Protein AF-0000000082932959 (afdb_homodimer)

Solvent-accessible surface area (backbone atoms only — not comparable to full-atom values): 16829 Å² total; per-residue (Å²): 134,90,45,66,45,33,23,32,56,66,45,81,73,79,72,61,82,79,38,57,67,42,48,34,42,36,35,30,65,33,77,62,51,30,33,35,39,36,34,50,68,93,41,35,35,42,35,39,36,39,80,49,94,86,54,73,45,76,47,74,47,78,43,52,71,67,40,45,58,60,53,49,73,56,30,72,80,27,48,44,42,32,38,37,34,53,41,80,47,76,93,82,31,49,35,41,35,36,43,34,39,80,94,38,53,86,45,43,38,34,35,37,66,39,95,39,69,69,55,52,71,69,58,72,78,58,85,38,48,41,60,79,40,62,86,40,67,56,70,36,68,69,39,28,24,66,72,36,73,69,79,132,131,91,45,66,46,32,23,32,58,65,46,82,73,80,70,60,82,78,39,58,68,41,48,34,41,36,34,31,66,34,78,63,51,30,34,36,40,36,36,50,66,94,44,36,35,42,35,41,37,42,78,49,95,86,55,72,46,75,48,74,47,78,43,52,71,66,41,45,57,61,53,49,72,57,30,72,79,28,49,42,40,32,38,36,33,52,42,80,48,77,94,81,32,49,34,40,34,36,42,34,38,78,96,38,52,86,45,45,39,34,34,36,65,39,95,40,71,69,56,53,70,67,58,73,78,59,84,38,50,41,59,78,40,61,86,41,68,56,71,35,67,67,40,28,23,66,71,37,71,70,79,131

InterPro domains:
  IPR012042 Inorganic triphosphatase NeuTTM/CthTTM-like [PIRSF016487] (1-147)
  IPR012042 Inorganic triphosphatase NeuTTM/CthTTM-like [PTHR40114] (1-145)
  IPR023577 CYTH domain [PF01928] (2-121)
  IPR023577 CYTH domain [PS51707] (1-152)
  IPR023577 CYTH domain [SM01118] (1-146)
  IPR033469 CYTH-like domain superfamily [SSF55154] (1-146)

Foldseek 3Di:
DWAKWKFWFQDDDPPLVVFDKWKKKKFFLDVAQTWMWMDTHPWIKTKTWHPDPPDIDIDMDTDDPVRRVVVVVSGDQQMWTWMWTWDADPPRKTKTWIQTDDLQHPTIMIMITDPDPVRVVPDDDDPRTHGTCRPPCCPPSRNCSVPNDDDD/DWAKWKFWFQDDDPPLVVFDKWKKKKFFLDVAQTWMWMDTHPWIKTKTWHPDPPDIDIDMDTDDPVRRVVVVVSGDQQMWTWMWTWDADPPRKTKTWIQTDDLQHPTIMIMITDPDPVVVVPDDDDPRTHGTCRPPCCPPSRNCSVPNDDDD

Radius of gyration: 24.34 Å; Cα contacts (8 Å, |Δi|>4): 621; chains: 2; bounding box: 38×74×51 Å

Secondary structure (DSSP, 8-state):
--EEEEEEESSPPS-GGGSEEEEEEEEEEEETTEEEEEEETTEEEEEEEE--SS--EEEEEEE-HHHHHHHHTT--S-EEEEEEEEEE-GGG-EEEEEEE-GGGTT-EEEEEEESSHHHHHH----TTEEEE-TT-GGGSHHHHHHH-SPP-/--EEEEEEESSPPS-GGGSEEEEEEEEEEEETTEEEEEEETTEEEEEEEE--SS--EEEEEEE-HHHHHHHHTT--S-EEEEEEEEEE-GGG-EEEEEEE-GGGTT-EEEEEEESSHHHHHH----TTEEEE-TT-GGGSHHHHHHH-SPP-

Sequence (304 aa):
MEIEKKYLVNELPENLEKFEKREIVQGYISIDPTIRLRKSNDEYFLTVKSKGHLKREELEFPLTREQFENLWTKVDSATIYKTRYNIPLEDRLIAELDIYHGDLEGLFTVEVEFKSEKDSEKFVPPHWFGKDVTHDSRYKNSNIAVYGVPKEMEIEKKYLVNELPENLEKFEKREIVQGYISIDPTIRLRKSNDEYFLTVKSKGHLKREELEFPLTREQFENLWTKVDSATIYKTRYNIPLEDRLIAELDIYHGDLEGLFTVEVEFKSEKDSEKFVPPHWFGKDVTHDSRYKNSNIAVYGVPKE

Structure (mmCIF, N/CA/C/O backbone):
data_AF-0000000082932959-model_v1
#
loop_
_entity.id
_entity.type
_entity.pdbx_description
1 polymer 'Adenylate cyclase'
#
loop_
_atom_site.group_PDB
_atom_site.id
_atom_site.type_symbol
_atom_site.label_atom_id
_atom_site.label_alt_id
_atom_site.label_comp_id
_atom_site.label_asym_id
_atom_site.label_entity_id
_atom_site.label_seq_id
_atom_site.pdbx_PDB_ins_code
_atom_site.Cartn_x
_atom_site.Cartn_y
_atom_site.Cartn_z
_atom_site.occupancy
_atom_site.B_iso_or_equiv
_atom_site.auth_seq_id
_atom_site.auth_comp_id
_atom_site.auth_asym_id
_atom_site.auth_atom_id
_atom_site.pdbx_PDB_model_num
ATOM 1 N N . MET A 1 1 ? -14.859 12 -1.333 1 59.06 1 MET A N 1
ATOM 2 C CA . MET A 1 1 ? -13.859 13.047 -1.541 1 59.06 1 MET A CA 1
ATOM 3 C C . MET A 1 1 ? -13.844 14.023 -0.374 1 59.06 1 MET A C 1
ATOM 5 O O . MET A 1 1 ? -14.906 14.414 0.132 1 59.06 1 MET A O 1
ATOM 9 N N . GLU A 1 2 ? -12.633 14.086 0.36 1 79.62 2 GLU A N 1
ATOM 10 C CA . GLU A 1 2 ? -12.531 15.016 1.481 1 79.62 2 GLU A CA 1
ATOM 11 C C . GLU A 1 2 ? -12.5 16.469 0.999 1 79.62 2 GLU A C 1
ATOM 13 O O . GLU A 1 2 ? -11.789 16.797 0.049 1 79.62 2 GLU A O 1
ATOM 18 N N . ILE A 1 3 ? -13.43 17.344 1.542 1 91.12 3 ILE A N 1
ATOM 19 C CA . ILE A 1 3 ? -13.492 18.766 1.259 1 91.12 3 ILE A CA 1
ATOM 20 C C . ILE A 1 3 ? -12.68 19.531 2.295 1 91.12 3 ILE A C 1
ATOM 22 O O . ILE A 1 3 ? -13.031 19.578 3.475 1 91.12 3 ILE A O 1
ATOM 26 N N . GLU A 1 4 ? -11.57 20.078 1.741 1 96.19 4 GLU A N 1
ATOM 27 C CA . GLU A 1 4 ? -10.68 20.734 2.695 1 96.19 4 GLU A CA 1
ATOM 28 C C . GLU A 1 4 ? -10.07 22 2.1 1 96.19 4 GLU A C 1
ATOM 30 O O . GLU A 1 4 ? -10.016 22.156 0.878 1 96.19 4 GLU A O 1
ATOM 35 N N . LYS A 1 5 ? -9.781 23 2.939 1 97.69 5 LYS A N 1
ATOM 36 C CA . LYS A 1 5 ? -9 24.188 2.604 1 97.69 5 LYS A CA 1
ATOM 37 C C . LYS A 1 5 ? -7.691 24.219 3.389 1 97.69 5 LYS A C 1
ATOM 39 O O . LYS A 1 5 ? -7.648 23.812 4.551 1 97.69 5 LYS A O 1
ATOM 44 N N . LYS A 1 6 ? -6.695 24.703 2.693 1 98.25 6 LYS A N 1
ATOM 45 C CA . LYS A 1 6 ? -5.371 24.812 3.291 1 98.25 6 LYS A CA 1
ATOM 46 C C . LYS A 1 6 ? -4.82 26.219 3.152 1 98.25 6 LYS A C 1
ATOM 48 O O . LYS A 1 6 ? -4.91 26.828 2.082 1 98.25 6 LYS A O 1
ATOM 53 N N . TYR A 1 7 ? -4.281 26.719 4.273 1 98.5 7 TYR A N 1
ATOM 54 C CA . TYR A 1 7 ? -3.732 28.062 4.309 1 98.5 7 TYR A CA 1
ATOM 55 C C . TYR A 1 7 ? -2.344 28.078 4.934 1 98.5 7 TYR A C 1
ATOM 57 O O . TYR A 1 7 ? -2.008 27.203 5.73 1 98.5 7 TYR A O 1
ATOM 65 N N . LEU A 1 8 ? -1.551 29.031 4.473 1 98.31 8 LEU A N 1
ATOM 66 C CA . LEU A 1 8 ? -0.419 29.422 5.312 1 98.31 8 LEU A CA 1
ATOM 67 C C . LEU A 1 8 ? -0.89 30.141 6.566 1 98.31 8 LEU A C 1
ATOM 69 O O . LEU A 1 8 ? -2.086 30.391 6.73 1 98.31 8 LEU A O 1
ATOM 73 N N . VAL A 1 9 ? 0.007 30.422 7.484 1 98.06 9 VAL A N 1
ATOM 74 C CA . VAL A 1 9 ? -0.362 31.047 8.758 1 98.06 9 VAL A CA 1
ATOM 75 C C . VAL A 1 9 ? 0.298 32.406 8.875 1 98.06 9 VAL A C 1
ATOM 77 O O . VAL A 1 9 ? 1.517 32.531 8.734 1 98.06 9 VAL A O 1
ATOM 80 N N . ASN A 1 10 ? -0.457 33.438 9.141 1 95.44 10 ASN A N 1
ATOM 81 C CA . ASN A 1 10 ? 0.034 34.781 9.305 1 95.44 10 ASN A CA 1
ATOM 82 C C . ASN A 1 10 ? 0.633 35.031 10.688 1 95.44 10 ASN A C 1
ATOM 84 O O . ASN A 1 10 ? 1.654 35.688 10.828 1 95.44 10 ASN A O 1
ATOM 88 N N . GLU A 1 11 ? -0.096 34.531 11.602 1 94.94 11 GLU A N 1
ATOM 89 C CA . GLU A 1 11 ? 0.289 34.656 13 1 94.94 11 GLU A CA 1
ATOM 90 C C . GLU A 1 11 ? -0.157 33.469 13.82 1 94.94 11 GLU A C 1
ATOM 92 O O . GLU A 1 11 ? -1.323 33.062 13.766 1 94.94 11 GLU A O 1
ATOM 97 N N . LEU A 1 12 ? 0.779 32.969 14.555 1 95.69 12 LEU A N 1
ATOM 98 C CA . LEU A 1 12 ? 0.43 31.797 15.383 1 95.69 12 LEU A CA 1
ATOM 99 C C . LEU A 1 12 ? -0.549 32.188 16.484 1 95.69 12 LEU A C 1
ATOM 101 O O . LEU A 1 12 ? -0.375 33.219 17.125 1 95.69 12 LEU A O 1
ATOM 105 N N . PRO A 1 13 ? -1.545 31.422 16.688 1 94.31 13 PRO A N 1
ATOM 106 C CA . PRO A 1 13 ? -2.428 31.688 17.828 1 94.31 13 PRO A CA 1
ATOM 107 C C . PRO A 1 13 ? -1.69 31.672 19.172 1 94.31 13 PRO A C 1
ATOM 109 O O . PRO A 1 13 ? -0.661 31.016 19.297 1 94.31 13 PRO A O 1
ATOM 112 N N . GLU A 1 14 ? -2.307 32.406 20.094 1 90.94 14 GLU A N 1
ATOM 113 C CA . GLU A 1 14 ? -1.74 32.438 21.438 1 90.94 14 GLU A CA 1
ATOM 114 C C . GLU A 1 14 ? -2.115 31.188 22.219 1 90.94 14 GLU A C 1
ATOM 116 O O . GLU A 1 14 ? -3.105 30.516 21.891 1 90.94 14 GLU A O 1
ATOM 121 N N . ASN A 1 15 ? -1.339 30.797 23.188 1 93.75 15 ASN A N 1
ATOM 122 C CA . ASN A 1 15 ? -1.598 29.734 24.141 1 93.75 15 ASN A CA 1
ATOM 123 C C . ASN A 1 15 ? -1.878 28.406 23.438 1 93.75 15 ASN A C 1
ATOM 125 O O . ASN A 1 15 ? -2.869 27.734 23.734 1 93.75 15 ASN A O 1
ATOM 129 N N . LEU A 1 16 ? -1.058 28.062 22.531 1 95.75 16 LEU A N 1
ATOM 130 C CA . LEU A 1 16 ? -1.23 26.812 21.781 1 95.75 16 LEU A CA 1
ATOM 131 C C . LEU A 1 16 ? -1.273 25.609 22.719 1 95.75 16 LEU A C 1
ATOM 133 O O . LEU A 1 16 ? -1.86 24.578 22.375 1 95.75 16 LEU A O 1
ATOM 137 N N . GLU A 1 17 ? -0.681 25.766 23.906 1 94.31 17 GLU A N 1
ATOM 138 C CA . GLU A 1 17 ? -0.552 24.656 24.859 1 94.31 17 GLU A CA 1
ATOM 139 C C . GLU A 1 17 ? -1.917 24.203 25.359 1 94.31 17 GLU A C 1
ATOM 141 O O . GLU A 1 17 ? -2.049 23.109 25.922 1 94.31 17 GLU A O 1
ATOM 146 N N . LYS A 1 18 ? -2.9 25.062 25.188 1 96.31 18 LYS A N 1
ATOM 147 C CA . LYS A 1 18 ? -4.23 24.734 25.688 1 96.31 18 LYS A CA 1
ATOM 148 C C . LYS A 1 18 ? -4.957 23.781 24.75 1 96.31 18 LYS A C 1
ATOM 150 O O . LYS A 1 18 ? -5.98 23.203 25.109 1 96.31 18 LYS A O 1
ATOM 155 N N . PHE A 1 19 ? -4.441 23.656 23.578 1 97.38 19 PHE A N 1
ATOM 156 C CA . PHE A 1 19 ? -5.125 22.828 22.594 1 97.38 19 PHE A CA 1
ATOM 157 C C . PHE A 1 19 ? -4.52 21.438 22.547 1 97.38 19 PHE A C 1
ATOM 159 O O . PHE A 1 19 ? -3.355 21.25 22.906 1 97.38 19 PHE A O 1
ATOM 166 N N . GLU A 1 20 ? -5.328 20.516 22.109 1 97 20 GLU A N 1
ATOM 167 C CA . GLU A 1 20 ? -4.82 19.172 21.859 1 97 20 GLU A CA 1
ATOM 168 C C . GLU A 1 20 ? -3.756 19.172 20.766 1 97 20 GLU A C 1
ATOM 170 O O . GLU A 1 20 ? -3.918 19.828 19.734 1 97 20 GLU A O 1
ATOM 175 N N . LYS A 1 21 ? -2.682 18.484 21.031 1 97.94 21 LYS A N 1
ATOM 176 C CA . LYS A 1 21 ? -1.621 18.422 20.016 1 97.94 21 LYS A CA 1
ATOM 177 C C . LYS A 1 21 ? -1.161 16.984 19.797 1 97.94 21 LYS A C 1
ATOM 179 O O . LYS A 1 21 ? -1.381 16.109 20.641 1 97.94 21 LYS A O 1
ATOM 184 N N . ARG A 1 22 ? -0.591 16.734 18.703 1 98.25 22 ARG A N 1
ATOM 185 C CA . ARG A 1 22 ? 0.055 15.469 18.359 1 98.25 22 ARG A CA 1
ATOM 186 C C . ARG A 1 22 ? 1.395 15.711 17.672 1 98.25 22 ARG A C 1
ATOM 188 O O . ARG A 1 22 ? 1.52 16.625 16.844 1 98.25 22 ARG A O 1
ATOM 195 N N . GLU A 1 23 ? 2.375 14.922 18.078 1 98.75 23 GLU A N 1
ATOM 196 C CA . GLU A 1 23 ? 3.646 14.898 17.359 1 98.75 23 GLU A CA 1
ATOM 197 C C . GLU A 1 23 ? 3.609 13.906 16.203 1 98.75 23 GLU A C 1
ATOM 199 O O . GLU A 1 23 ? 3.307 12.727 16.406 1 98.75 23 GLU A O 1
ATOM 204 N N . ILE A 1 24 ? 3.934 14.406 15.016 1 98.75 24 ILE A N 1
ATOM 205 C CA . ILE A 1 24 ? 3.74 13.578 13.836 1 98.75 24 ILE A CA 1
ATOM 206 C C . ILE A 1 24 ? 5.051 13.469 13.062 1 98.75 24 ILE A C 1
ATOM 208 O O . ILE A 1 24 ? 5.73 14.477 12.828 1 98.75 24 ILE A O 1
ATOM 212 N N . VAL A 1 25 ? 5.43 12.281 12.734 1 98.31 25 VAL A N 1
ATOM 213 C CA . VAL A 1 25 ? 6.477 11.969 11.773 1 98.31 25 VAL A CA 1
ATOM 214 C C . VAL A 1 25 ? 5.867 11.273 10.555 1 98.31 25 VAL A C 1
ATOM 216 O O . VAL A 1 25 ? 5.152 10.281 10.695 1 98.31 25 VAL A O 1
ATOM 219 N N . GLN A 1 26 ? 6.102 11.836 9.359 1 98.19 26 GLN A N 1
ATOM 220 C CA . GLN A 1 26 ? 5.586 11.25 8.125 1 98.19 26 GLN A CA 1
ATOM 221 C C . GLN A 1 26 ? 6.711 10.984 7.133 1 98.19 26 GLN A C 1
ATOM 223 O O . GLN A 1 26 ? 7.617 11.805 6.977 1 98.19 26 GLN A O 1
ATOM 228 N N . GLY A 1 27 ? 6.719 9.828 6.566 1 98 27 GLY A N 1
ATOM 229 C CA . GLY A 1 27 ? 7.645 9.453 5.508 1 98 27 GLY A CA 1
ATOM 230 C C . GLY A 1 27 ? 6.957 8.82 4.312 1 98 27 GLY A C 1
ATOM 231 O O . GLY A 1 27 ? 5.844 8.305 4.43 1 98 27 GLY A O 1
ATOM 232 N N . TYR A 1 28 ? 7.613 8.922 3.16 1 97.75 28 TYR A N 1
ATOM 233 C CA . TYR A 1 28 ? 7.031 8.43 1.916 1 97.75 28 TYR A CA 1
ATOM 234 C C . TYR A 1 28 ? 7.953 7.422 1.245 1 97.75 28 TYR A C 1
ATOM 236 O O . TYR A 1 28 ? 9.086 7.75 0.889 1 97.75 28 TYR A O 1
ATOM 244 N N . ILE A 1 29 ? 7.426 6.242 1.104 1 96.56 29 ILE A N 1
ATOM 245 C CA . ILE A 1 29 ? 8.102 5.266 0.256 1 96.56 29 ILE A CA 1
ATOM 246 C C . ILE A 1 29 ? 7.949 5.66 -1.211 1 96.56 29 ILE A C 1
ATOM 248 O O . ILE A 1 29 ? 8.867 5.477 -2.01 1 96.56 29 ILE A O 1
ATOM 252 N N . SER A 1 30 ? 6.785 6.199 -1.529 1 95.56 30 SER A N 1
ATOM 253 C CA . SER A 1 30 ? 6.438 6.715 -2.85 1 95.56 30 SER A CA 1
ATOM 254 C C . SER A 1 30 ? 5.445 7.867 -2.75 1 95.56 30 SER A C 1
ATOM 256 O O . SER A 1 30 ? 4.594 7.887 -1.856 1 95.56 30 SER A O 1
ATOM 258 N N . ILE A 1 31 ? 5.523 8.766 -3.713 1 94 31 ILE A N 1
ATOM 259 C CA . ILE A 1 31 ? 4.551 9.859 -3.707 1 94 31 ILE A CA 1
ATOM 260 C C . ILE A 1 31 ? 3.574 9.68 -4.867 1 94 31 ILE A C 1
ATOM 262 O O . ILE A 1 31 ? 2.574 10.398 -4.957 1 94 31 ILE A O 1
ATOM 266 N N . ASP A 1 32 ? 3.867 8.703 -5.758 1 92.19 32 ASP A N 1
ATOM 267 C CA . ASP A 1 32 ? 2.984 8.336 -6.859 1 92.19 32 ASP A CA 1
ATOM 268 C C . ASP A 1 32 ? 3.217 6.891 -7.297 1 92.19 32 ASP A C 1
ATOM 270 O O . ASP A 1 32 ? 4.137 6.613 -8.07 1 92.19 32 ASP A O 1
ATOM 274 N N . PRO A 1 33 ? 2.195 6.047 -7.02 1 94.25 33 PRO A N 1
ATOM 275 C CA . PRO A 1 33 ? 1.152 6.199 -6.004 1 94.25 33 PRO A CA 1
ATOM 276 C C . PRO A 1 33 ? 1.715 6.562 -4.633 1 94.25 33 PRO A C 1
ATOM 278 O O . PRO A 1 33 ? 2.902 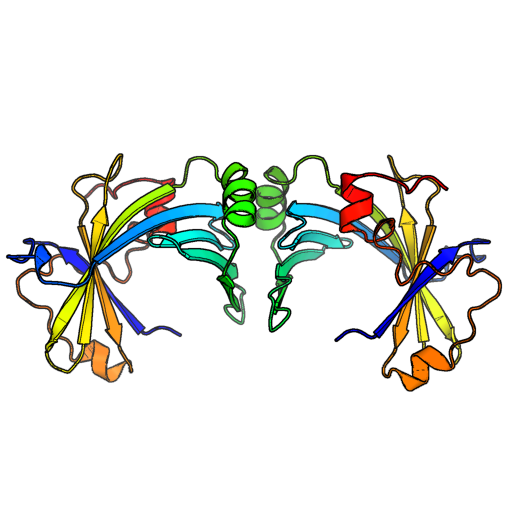6.355 -4.371 1 94.25 33 PRO A O 1
ATOM 281 N N . THR A 1 34 ? 0.895 7.09 -3.83 1 95.44 34 THR A N 1
ATOM 282 C CA . THR A 1 34 ? 1.333 7.465 -2.492 1 95.44 34 THR A CA 1
ATOM 283 C C . THR A 1 34 ? 1.409 6.242 -1.583 1 95.44 34 THR A C 1
ATOM 285 O O . THR A 1 34 ? 0.441 5.488 -1.466 1 95.44 34 THR A O 1
ATOM 288 N N . ILE A 1 35 ? 2.486 5.969 -1.017 1 96.81 35 ILE A N 1
ATOM 289 C CA . ILE A 1 35 ? 2.711 5.047 0.092 1 96.81 35 ILE A CA 1
ATOM 290 C C . ILE A 1 35 ? 3.354 5.789 1.26 1 96.81 35 ILE A C 1
ATOM 292 O O . ILE A 1 35 ? 4.566 6.02 1.269 1 96.81 35 ILE A O 1
ATOM 296 N N . ARG A 1 36 ? 2.52 6.086 2.256 1 97.88 36 ARG A N 1
ATOM 297 C CA . ARG A 1 36 ? 2.932 6.988 3.328 1 97.88 36 ARG A CA 1
ATOM 298 C C . ARG A 1 36 ? 2.943 6.27 4.672 1 97.88 36 ARG A C 1
ATOM 300 O O . ARG A 1 36 ? 2.023 5.508 4.984 1 97.88 36 ARG A O 1
ATOM 307 N N . LEU A 1 37 ? 3.953 6.477 5.387 1 98.44 37 LEU A N 1
ATOM 308 C CA . LEU A 1 37 ? 4.035 6.082 6.789 1 98.44 37 LEU A CA 1
ATOM 309 C C . LEU A 1 37 ? 3.861 7.285 7.707 1 98.44 37 LEU A C 1
ATOM 311 O O . LEU A 1 37 ? 4.395 8.367 7.43 1 98.44 37 LEU A O 1
ATOM 315 N N . ARG A 1 38 ? 3.121 7.059 8.758 1 98.62 38 ARG A N 1
ATOM 316 C CA . ARG A 1 38 ? 2.922 8.148 9.711 1 98.62 38 ARG A CA 1
ATOM 317 C C . ARG A 1 38 ? 2.971 7.641 11.148 1 98.62 38 ARG A C 1
ATOM 319 O O . ARG A 1 38 ? 2.354 6.625 11.477 1 98.62 38 ARG A O 1
ATOM 326 N N . LYS A 1 39 ? 3.77 8.219 11.922 1 98.75 39 LYS A N 1
ATOM 327 C CA . LYS A 1 39 ? 3.715 8.086 13.375 1 98.75 39 LYS A CA 1
ATOM 328 C C . LYS A 1 39 ? 3.02 9.289 14.008 1 98.75 39 LYS A C 1
ATOM 330 O O . LYS A 1 39 ? 3.41 10.438 13.773 1 98.75 39 LYS A O 1
ATOM 335 N N . SER A 1 40 ? 2.01 9.094 14.664 1 98.44 40 SER A N 1
ATOM 336 C CA . SER A 1 40 ? 1.282 10.102 15.422 1 98.44 40 SER A CA 1
ATOM 337 C C . SER A 1 40 ? 1.297 9.797 16.906 1 98.44 40 SER A C 1
ATOM 339 O O . SER A 1 40 ? 0.55 8.93 17.375 1 98.44 40 SER A O 1
ATOM 341 N N . ASN A 1 41 ? 2.154 10.523 17.609 1 98 41 ASN A N 1
ATOM 342 C CA . ASN A 1 41 ? 2.467 10.156 18.984 1 98 41 ASN A CA 1
ATOM 343 C C . ASN A 1 41 ? 2.951 8.711 19.078 1 98 41 ASN A C 1
ATOM 345 O O . ASN A 1 41 ? 4.027 8.375 18.578 1 98 41 ASN A O 1
ATOM 349 N N . ASP A 1 42 ? 2.059 7.762 19.562 1 97.44 42 ASP A N 1
ATOM 350 C CA . ASP A 1 42 ? 2.525 6.391 19.719 1 97.44 42 ASP A CA 1
ATOM 351 C C . ASP A 1 42 ? 1.765 5.438 18.797 1 97.44 42 ASP A C 1
ATOM 353 O O . ASP A 1 42 ? 1.757 4.227 19.031 1 97.44 42 ASP A O 1
ATOM 357 N N . GLU A 1 43 ? 1.106 6.059 17.891 1 98.25 43 GLU A N 1
ATOM 358 C CA . GLU A 1 43 ? 0.369 5.254 16.922 1 98.25 43 GLU A CA 1
ATOM 359 C C . GLU A 1 43 ? 1.029 5.301 15.555 1 98.25 43 GLU A C 1
ATOM 361 O O . GLU A 1 43 ? 1.583 6.328 15.164 1 98.25 43 GLU A O 1
ATOM 366 N N . TYR A 1 44 ? 0.944 4.211 14.859 1 98.25 44 TYR A N 1
ATOM 367 C CA . TYR A 1 44 ? 1.607 4.055 13.57 1 98.25 44 TYR A CA 1
ATOM 368 C C . TYR A 1 44 ? 0.606 3.686 12.484 1 98.25 44 TYR A C 1
ATOM 370 O O . TYR A 1 44 ? -0.307 2.891 12.719 1 98.25 44 TYR A O 1
ATOM 3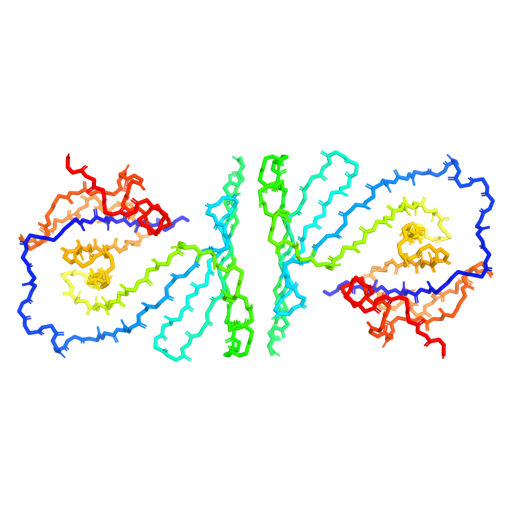78 N N . PHE A 1 45 ? 0.808 4.27 11.266 1 97.75 45 PHE A N 1
ATOM 379 C CA . PHE A 1 45 ? -0.158 4.02 10.203 1 97.75 45 PHE A CA 1
ATOM 380 C C . PHE A 1 45 ? 0.543 3.877 8.859 1 97.75 45 PHE A C 1
ATOM 382 O O . PHE A 1 45 ? 1.56 4.527 8.609 1 97.75 45 PHE A O 1
ATOM 389 N N . LEU A 1 46 ? 0.006 3.07 8.016 1 97.44 46 LEU A N 1
ATOM 390 C CA . LEU A 1 46 ? 0.318 3.016 6.59 1 97.44 46 LEU A CA 1
ATOM 391 C C . LEU A 1 46 ? -0.864 3.498 5.758 1 97.44 46 LEU A C 1
ATOM 393 O O . LEU A 1 46 ? -1.999 3.068 5.973 1 97.44 46 LEU A O 1
ATOM 397 N N . THR A 1 47 ? -0.646 4.402 4.863 1 96.62 47 THR A N 1
ATOM 398 C CA . THR A 1 47 ? -1.665 4.879 3.932 1 96.62 47 THR A CA 1
ATOM 399 C C . THR A 1 47 ? -1.212 4.68 2.486 1 96.62 47 THR A C 1
ATOM 401 O O . THR A 1 47 ? -0.069 4.984 2.143 1 96.62 47 THR A O 1
ATOM 404 N N . VAL A 1 48 ? -2.029 4.145 1.718 1 95.5 48 VAL A N 1
ATOM 405 C CA . VAL A 1 48 ? -1.772 3.986 0.291 1 95.5 48 VAL A CA 1
ATOM 406 C C . VAL A 1 48 ? -2.873 4.676 -0.513 1 95.5 48 VAL A C 1
ATOM 408 O O . VAL A 1 48 ? -4.062 4.496 -0.23 1 95.5 48 VAL A O 1
ATOM 411 N N . LYS A 1 49 ? -2.447 5.57 -1.446 1 93.06 49 LYS A N 1
ATOM 412 C CA . LYS A 1 49 ? -3.393 6.273 -2.309 1 93.06 49 LYS A CA 1
ATOM 413 C C . LYS A 1 49 ? -3.029 6.102 -3.779 1 93.06 49 LYS A C 1
ATOM 415 O O . LYS A 1 49 ? -1.865 6.238 -4.156 1 93.06 49 LYS A O 1
ATOM 420 N N . SER A 1 50 ? -3.965 5.656 -4.566 1 86.44 50 SER A N 1
ATOM 421 C CA . SER A 1 50 ? -3.75 5.57 -6.008 1 86.44 50 SER A CA 1
ATOM 422 C C . SER A 1 50 ? -4.535 6.648 -6.75 1 86.44 50 SER A C 1
ATOM 424 O O . SER A 1 50 ? -5.574 7.105 -6.27 1 86.44 50 SER A O 1
ATOM 426 N N . LYS A 1 51 ? -3.84 7.406 -7.711 1 73.88 51 LYS A N 1
ATOM 427 C CA . LYS A 1 51 ? -4.516 8.43 -8.5 1 73.88 51 LYS A CA 1
ATOM 428 C C . LYS A 1 51 ? -5.23 7.82 -9.703 1 73.88 51 LYS A C 1
ATOM 430 O O . LYS A 1 51 ? -5.113 8.32 -10.82 1 73.88 51 LYS A O 1
ATOM 435 N N . GLY A 1 52 ? -5.781 6.66 -9.688 1 59.16 52 GLY A N 1
ATOM 436 C CA . GLY A 1 52 ? -6.297 6.012 -10.883 1 59.16 52 GLY A CA 1
ATOM 437 C C . GLY A 1 52 ? -7.176 6.922 -11.727 1 59.16 52 GLY A C 1
ATOM 438 O O . GLY A 1 52 ? -7.562 8 -11.281 1 59.16 52 GLY A O 1
ATOM 439 N N . HIS A 1 53 ? -7.258 6.793 -13.047 1 54.56 53 HIS A N 1
ATOM 440 C CA . HIS A 1 53 ? -8.016 7.523 -14.062 1 54.56 53 HIS A CA 1
ATOM 441 C C . HIS A 1 53 ? -9.477 7.66 -13.664 1 54.56 53 HIS A C 1
ATOM 443 O O . HIS A 1 53 ? -10.094 8.703 -13.898 1 54.56 53 HIS A O 1
ATOM 449 N N . LEU A 1 54 ? -9.977 6.527 -13.109 1 52.81 54 LEU A N 1
ATOM 450 C CA . LEU A 1 54 ? -11.422 6.559 -12.922 1 52.81 54 LEU A CA 1
ATOM 451 C C . LEU A 1 54 ? -11.781 6.828 -11.469 1 52.81 54 LEU A C 1
ATOM 453 O O . LEU A 1 54 ? -12.695 7.602 -11.18 1 52.81 54 LEU A O 1
ATOM 457 N N . LYS A 1 55 ? -11.008 6.16 -10.547 1 65.19 55 LYS A N 1
ATOM 458 C CA . LYS A 1 55 ? -11.375 6.297 -9.141 1 65.19 55 LYS A CA 1
ATOM 459 C C . LYS A 1 55 ? -10.141 6.289 -8.242 1 65.19 55 LYS A C 1
ATOM 461 O O . LYS A 1 55 ? -9.188 5.551 -8.5 1 65.19 55 LYS A O 1
ATOM 466 N N . ARG A 1 56 ? -10.094 7.285 -7.371 1 76.88 56 ARG A N 1
ATOM 467 C CA . ARG A 1 56 ? -9.078 7.312 -6.328 1 76.88 56 ARG A CA 1
ATOM 468 C C . ARG A 1 56 ? -9.312 6.211 -5.301 1 76.88 56 ARG A C 1
ATOM 470 O O . ARG A 1 56 ? -10.445 6 -4.859 1 76.88 56 ARG A O 1
ATOM 477 N N . GLU A 1 57 ? -8.359 5.332 -5.148 1 84.25 57 GLU A N 1
ATOM 478 C CA . GLU A 1 57 ? -8.414 4.328 -4.09 1 84.25 57 GLU A CA 1
ATOM 479 C C . GLU A 1 57 ? -7.496 4.699 -2.928 1 84.25 57 GLU A C 1
ATOM 481 O O . GLU A 1 57 ? -6.375 5.172 -3.141 1 84.25 57 GLU A O 1
ATOM 486 N N . GLU A 1 58 ? -8.07 4.621 -1.763 1 90.06 58 GLU A N 1
ATOM 487 C CA . GLU A 1 58 ? -7.293 4.945 -0.567 1 90.06 58 GLU A CA 1
ATOM 488 C C . GLU A 1 58 ? -7.5 3.898 0.523 1 90.06 58 GLU A C 1
ATOM 490 O O . GLU A 1 58 ? -8.617 3.412 0.723 1 90.06 58 GLU A O 1
ATOM 495 N N . LEU A 1 59 ? -6.434 3.564 1.128 1 90.88 59 LEU A N 1
ATOM 496 C CA . LEU A 1 59 ? -6.438 2.633 2.25 1 90.88 59 LEU A CA 1
ATOM 497 C C . LEU A 1 59 ? -5.508 3.115 3.359 1 90.88 59 LEU A C 1
ATOM 499 O O . LEU A 1 59 ? -4.402 3.59 3.086 1 90.88 59 LEU A O 1
ATOM 503 N N . GLU A 1 60 ? -6.07 3.062 4.551 1 94.06 60 GLU A N 1
ATOM 504 C CA . GLU A 1 60 ? -5.254 3.338 5.73 1 94.06 60 GLU A CA 1
ATOM 505 C C . GLU A 1 60 ? -5.453 2.268 6.797 1 94.06 60 GLU A C 1
ATOM 507 O O . GLU A 1 60 ? -6.586 1.867 7.082 1 94.06 60 GLU A O 1
ATOM 512 N N . PHE A 1 61 ? -4.363 1.83 7.398 1 92.81 61 PHE A N 1
ATOM 513 C CA . PHE A 1 61 ? -4.5 0.881 8.5 1 92.81 61 PHE A CA 1
ATOM 514 C C . PHE A 1 61 ? -3.344 1.017 9.477 1 92.81 61 PHE A C 1
ATOM 516 O O . PHE A 1 61 ? -2.27 1.501 9.117 1 92.81 61 PHE A O 1
ATOM 523 N N . PRO A 1 62 ? -3.609 0.638 10.727 1 95.5 62 PRO A N 1
ATOM 524 C CA . PRO A 1 62 ? -2.576 0.739 11.758 1 95.5 62 PRO A CA 1
ATOM 525 C C . PRO A 1 62 ? -1.434 -0.253 11.555 1 95.5 62 PRO A C 1
ATOM 527 O O . PRO A 1 62 ? -1.612 -1.274 10.883 1 95.5 62 PRO A O 1
ATOM 530 N N . LEU A 1 63 ? -0.348 0.1 12.039 1 96.12 63 LEU A N 1
ATOM 531 C CA . LEU A 1 63 ? 0.846 -0.737 12.078 1 96.12 63 LEU A CA 1
ATOM 532 C C . LEU A 1 63 ? 1.313 -0.952 13.516 1 96.12 63 LEU A C 1
ATOM 534 O O . LEU A 1 63 ? 1.063 -0.115 14.383 1 96.12 63 LEU A O 1
ATOM 538 N N . THR A 1 64 ? 1.998 -2.07 13.742 1 95.75 64 THR A N 1
ATOM 539 C CA . THR A 1 64 ? 2.803 -2.189 14.953 1 95.75 64 THR A CA 1
ATOM 540 C C . THR A 1 64 ? 4.078 -1.358 14.836 1 95.75 64 THR A C 1
ATOM 542 O O . THR A 1 64 ? 4.457 -0.942 13.742 1 95.75 64 THR A O 1
ATOM 545 N N . ARG A 1 65 ? 4.648 -1.095 15.984 1 97.44 65 ARG A N 1
ATOM 546 C CA . ARG A 1 65 ? 5.922 -0.379 15.992 1 97.44 65 ARG A CA 1
ATOM 547 C C . ARG A 1 65 ? 6.953 -1.084 15.125 1 97.44 65 ARG A C 1
ATOM 549 O O . ARG A 1 65 ? 7.664 -0.438 14.344 1 97.44 65 ARG A O 1
ATOM 556 N N . GLU A 1 66 ? 7.027 -2.418 15.234 1 96.75 66 GLU A N 1
ATOM 557 C CA . GLU A 1 66 ? 8 -3.209 14.484 1 96.75 66 GLU A CA 1
ATOM 558 C C . GLU A 1 66 ? 7.77 -3.086 12.977 1 96.75 66 GLU A C 1
ATOM 560 O O . GLU A 1 66 ? 8.719 -2.883 12.219 1 96.75 66 GLU A O 1
ATOM 565 N N . GLN A 1 67 ? 6.566 -3.201 12.562 1 95.69 67 GLN A N 1
ATOM 566 C CA . GLN A 1 67 ? 6.219 -3.039 11.148 1 95.69 67 GLN A CA 1
ATOM 567 C C . GLN A 1 67 ? 6.629 -1.662 10.641 1 95.69 67 GLN A C 1
ATOM 569 O O . GLN A 1 67 ? 7.191 -1.543 9.547 1 95.69 67 GLN A O 1
ATOM 574 N N . PHE A 1 68 ? 6.309 -0.666 11.484 1 97.75 68 PHE A N 1
ATOM 575 C CA . PHE A 1 68 ? 6.621 0.712 11.117 1 97.75 68 PHE A CA 1
ATOM 576 C C . PHE A 1 68 ? 8.125 0.897 10.945 1 97.75 68 PHE A C 1
ATOM 578 O O . PHE A 1 68 ? 8.578 1.419 9.93 1 97.75 68 PHE A O 1
ATOM 585 N N . GLU A 1 69 ? 8.867 0.458 11.867 1 97.25 69 GLU A N 1
ATOM 586 C CA . GLU A 1 69 ? 10.32 0.623 11.844 1 97.25 69 GLU A CA 1
ATOM 587 C C . GLU A 1 69 ? 10.945 -0.104 10.656 1 97.25 69 GLU A C 1
ATOM 589 O O . GLU A 1 69 ? 11.867 0.411 10.023 1 97.25 69 GLU A O 1
ATOM 594 N N . ASN A 1 70 ? 10.484 -1.263 10.328 1 95.31 70 ASN A N 1
ATOM 595 C CA . ASN A 1 70 ? 10.977 -2.014 9.18 1 95.31 70 ASN A CA 1
ATOM 596 C C . ASN A 1 70 ? 10.695 -1.285 7.867 1 95.31 70 ASN A C 1
ATOM 598 O O . ASN A 1 70 ? 11.57 -1.17 7.012 1 95.31 70 ASN A O 1
ATOM 602 N N . LEU A 1 71 ? 9.5 -0.792 7.754 1 96.75 71 LEU A N 1
ATOM 603 C CA . LEU A 1 71 ? 9.102 -0.103 6.531 1 96.75 71 LEU A CA 1
ATOM 604 C C . LEU A 1 71 ? 9.828 1.232 6.402 1 96.75 71 LEU A C 1
ATOM 606 O O . LEU A 1 71 ? 10.117 1.681 5.289 1 96.75 71 LEU A O 1
ATOM 610 N N . TRP A 1 72 ? 10.062 1.79 7.566 1 97.06 72 TRP A N 1
ATOM 611 C CA . TRP A 1 72 ? 10.703 3.102 7.562 1 97.06 72 TRP A CA 1
ATOM 612 C C . TRP A 1 72 ? 12.062 3.041 6.871 1 97.06 72 TRP A C 1
ATOM 614 O O . TRP A 1 72 ? 12.523 4.039 6.312 1 97.06 72 TRP A O 1
ATOM 624 N N . THR A 1 73 ? 12.703 1.869 6.859 1 95.12 73 THR A N 1
ATOM 625 C CA . THR A 1 73 ? 14 1.705 6.219 1 95.12 73 THR A CA 1
ATOM 626 C C . THR A 1 73 ? 13.891 1.909 4.711 1 95.12 73 THR A C 1
ATOM 628 O O . THR A 1 73 ? 14.898 2.1 4.027 1 95.12 73 THR A O 1
ATOM 631 N N . LYS A 1 74 ? 12.688 1.883 4.172 1 94.75 74 LYS A N 1
ATOM 632 C CA . LYS A 1 74 ? 12.469 2.035 2.736 1 94.75 74 LYS A CA 1
ATOM 633 C C . LYS A 1 74 ? 12.188 3.49 2.377 1 94.75 74 LYS A C 1
ATOM 635 O O . LYS A 1 74 ? 12.016 3.822 1.201 1 94.75 74 LYS A O 1
ATOM 640 N N . VAL A 1 75 ? 12.008 4.293 3.42 1 94.94 75 VAL A N 1
ATOM 641 C CA . VAL A 1 75 ? 11.789 5.723 3.201 1 94.94 75 VAL A CA 1
ATOM 642 C C . VAL A 1 75 ? 13.125 6.406 2.898 1 94.94 75 VAL A C 1
ATOM 644 O O . VAL A 1 75 ? 14.078 6.281 3.666 1 94.94 75 VAL A O 1
ATOM 647 N N . ASP A 1 76 ? 13.234 6.965 1.771 1 86.56 76 ASP A N 1
ATOM 648 C CA . ASP A 1 76 ? 14.438 7.707 1.429 1 86.56 76 ASP A CA 1
ATOM 649 C C . ASP A 1 76 ? 14.516 9.023 2.195 1 86.56 76 ASP A C 1
ATOM 651 O O . ASP A 1 76 ? 14.516 9.031 3.43 1 86.56 76 ASP A O 1
ATOM 655 N N . SER A 1 77 ? 14.562 10.188 1.566 1 83.38 77 SER A N 1
ATOM 656 C CA . SER A 1 77 ? 14.766 11.477 2.207 1 83.38 77 SER A CA 1
ATOM 657 C C . SER A 1 77 ? 13.461 12.258 2.314 1 83.38 77 SER A C 1
ATOM 659 O O . SER A 1 77 ? 13.414 13.328 2.912 1 83.38 77 SER A O 1
ATOM 661 N N . ALA A 1 78 ? 12.438 11.656 1.895 1 89.25 78 ALA A N 1
ATOM 662 C CA . ALA A 1 78 ? 11.156 12.352 1.915 1 89.25 78 ALA A CA 1
ATOM 663 C C . ALA A 1 78 ? 10.461 12.188 3.268 1 89.25 78 ALA A C 1
ATOM 665 O O . ALA A 1 78 ? 9.656 11.273 3.453 1 89.25 78 ALA A O 1
ATOM 666 N N . THR A 1 79 ? 10.781 13.039 4.266 1 96.31 79 THR A N 1
ATOM 667 C CA . THR A 1 79 ? 10.227 12.945 5.609 1 96.31 79 THR A CA 1
ATOM 668 C C . THR A 1 79 ? 9.75 14.312 6.094 1 96.31 79 THR A C 1
ATOM 670 O O . THR A 1 79 ? 10.297 15.344 5.691 1 96.31 79 THR A O 1
ATOM 673 N N . ILE A 1 80 ? 8.773 14.281 6.922 1 97.44 80 ILE A N 1
ATOM 674 C CA . ILE A 1 80 ? 8.227 15.469 7.566 1 97.44 80 ILE A CA 1
ATOM 675 C C . ILE A 1 80 ? 8.133 15.242 9.07 1 97.44 80 ILE A C 1
ATOM 677 O O . ILE A 1 80 ? 7.699 14.18 9.523 1 97.44 80 ILE A O 1
ATOM 681 N N . TYR A 1 81 ? 8.578 16.219 9.789 1 98.38 81 TYR A N 1
ATOM 682 C CA . TYR A 1 81 ? 8.359 16.297 11.234 1 98.38 81 TYR A CA 1
ATOM 683 C C . TYR A 1 81 ? 7.488 17.5 11.586 1 98.38 81 TYR A C 1
ATOM 685 O O . TYR A 1 81 ? 7.777 18.625 11.172 1 98.38 81 TYR A O 1
ATOM 693 N N . LYS A 1 82 ? 6.457 17.234 12.336 1 98.75 82 LYS A N 1
ATOM 694 C CA . LYS A 1 82 ? 5.594 18.375 12.641 1 98.75 82 LYS A CA 1
ATOM 695 C C . LYS A 1 82 ? 4.785 18.125 13.914 1 98.75 82 LYS A C 1
ATOM 697 O O . LYS A 1 82 ? 4.621 16.984 14.336 1 98.75 82 LYS A O 1
ATOM 702 N N . THR A 1 83 ? 4.336 19.156 14.539 1 98.69 83 THR A N 1
ATOM 703 C CA . THR A 1 83 ? 3.334 19.156 15.594 1 98.69 83 THR A CA 1
ATOM 704 C C . THR A 1 83 ? 1.995 19.672 15.078 1 98.69 83 THR A C 1
ATOM 706 O O . THR A 1 83 ? 1.931 20.734 14.453 1 98.69 83 THR 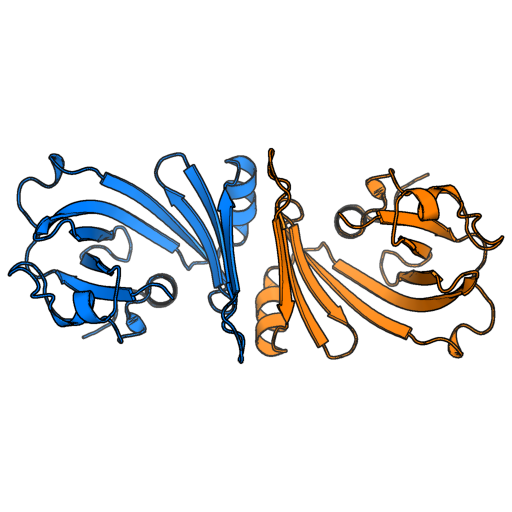A O 1
ATOM 709 N N . ARG A 1 84 ? 0.985 18.875 15.273 1 98.81 84 ARG A N 1
ATOM 710 C CA . ARG A 1 84 ? -0.345 19.312 14.859 1 98.81 84 ARG A CA 1
ATOM 711 C C . ARG A 1 84 ? -1.195 19.703 16.062 1 98.81 84 ARG A C 1
ATOM 713 O O . ARG A 1 84 ? -1.319 18.922 17.016 1 98.81 84 ARG A O 1
ATOM 720 N N . TYR A 1 85 ? -1.785 20.875 16 1 98.62 85 TYR A N 1
ATOM 721 C CA . TYR A 1 85 ? -2.746 21.344 17 1 98.62 85 TYR A CA 1
ATOM 722 C C . TYR A 1 85 ? -4.16 21.344 16.422 1 98.62 85 TYR A C 1
AT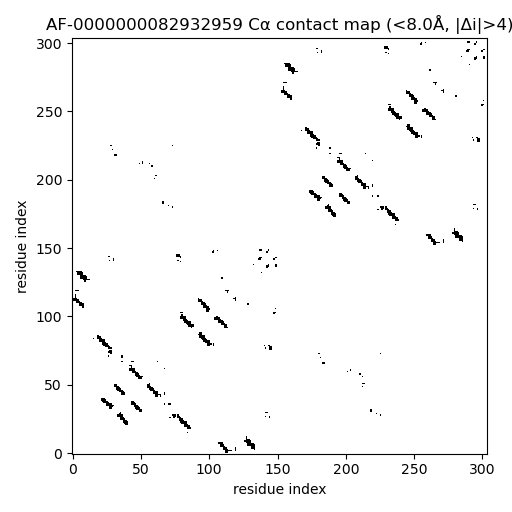OM 724 O O . TYR A 1 85 ? -4.371 21.734 15.281 1 98.62 85 TYR A O 1
ATOM 732 N N . ASN A 1 86 ? -5.078 20.859 17.188 1 98.25 86 ASN A N 1
ATOM 733 C CA . ASN A 1 86 ? -6.492 20.984 16.844 1 98.25 86 ASN A CA 1
ATOM 734 C C . ASN A 1 86 ? -7.125 22.203 17.516 1 98.25 86 ASN A C 1
ATOM 736 O O . ASN A 1 86 ? -7.34 22.203 18.734 1 98.25 86 ASN A O 1
ATOM 740 N N . ILE A 1 87 ? -7.414 23.203 16.734 1 97.69 87 ILE A N 1
ATOM 741 C CA . ILE A 1 87 ? -7.926 24.453 17.266 1 97.69 87 ILE A CA 1
ATOM 742 C C . ILE A 1 87 ? -9.398 24.625 16.875 1 97.69 87 ILE A C 1
ATOM 744 O O . ILE A 1 87 ? -9.719 24.719 15.695 1 97.69 87 ILE A O 1
ATOM 748 N N . PRO A 1 88 ? -10.289 24.688 17.812 1 96.75 88 PRO A N 1
ATOM 749 C CA . PRO A 1 88 ? -11.703 24.875 17.484 1 96.75 88 PRO A CA 1
ATOM 750 C C . PRO A 1 88 ? -11.984 26.234 16.844 1 96.75 88 PRO A C 1
ATOM 752 O O . PRO A 1 88 ? -11.414 27.25 17.266 1 96.75 88 PRO A O 1
ATOM 755 N N . LEU A 1 89 ? -12.734 26.188 15.797 1 95.38 89 LEU A N 1
ATOM 756 C CA . LEU A 1 89 ? -13.234 27.391 15.148 1 95.38 89 LEU A CA 1
ATOM 757 C C . LEU A 1 89 ? -14.742 27.531 15.352 1 95.38 89 LEU A C 1
ATOM 759 O O . LEU A 1 89 ? -15.344 26.766 16.109 1 95.38 89 LEU A O 1
ATOM 763 N N . GLU A 1 90 ? -15.219 28.578 14.734 1 89.69 90 GLU A N 1
ATOM 764 C CA . GLU A 1 90 ? -16.672 28.75 14.773 1 89.69 90 GLU A CA 1
ATOM 765 C C . GLU A 1 90 ? -17.375 27.641 13.992 1 89.69 90 GLU A C 1
ATOM 767 O O . GLU A 1 90 ? -16.75 26.938 13.188 1 89.69 90 GLU A O 1
ATOM 772 N N . ASP A 1 91 ? -18.672 27.297 14.289 1 88.06 91 ASP A N 1
ATOM 773 C CA . ASP A 1 91 ? -19.531 26.344 13.57 1 88.06 91 ASP A CA 1
ATOM 774 C C . ASP A 1 91 ? -19 24.922 13.695 1 88.06 91 ASP A C 1
ATOM 776 O O . ASP A 1 91 ? -19.094 24.141 12.75 1 88.06 91 ASP A O 1
ATOM 780 N N . ARG A 1 92 ? -18.344 24.562 14.68 1 91.06 92 ARG A N 1
ATOM 781 C CA . ARG A 1 92 ? -17.875 23.219 15.023 1 91.06 92 ARG A CA 1
ATOM 782 C C . ARG A 1 92 ? -16.797 22.734 14.07 1 91.06 92 ARG A C 1
ATOM 784 O O . ARG A 1 92 ? -16.609 21.531 13.867 1 91.06 92 ARG A O 1
ATOM 791 N N . LEU A 1 93 ? -16.234 23.766 13.469 1 95.69 93 LEU A N 1
ATOM 792 C CA . LEU A 1 93 ? -15.094 23.438 12.625 1 95.69 93 LEU A CA 1
ATOM 793 C C . LEU A 1 93 ? -13.82 23.312 13.453 1 95.69 93 LEU A C 1
ATOM 795 O O . LEU A 1 93 ? -13.727 23.891 14.539 1 95.69 93 LEU A O 1
ATOM 799 N N . ILE A 1 94 ? -12.953 22.547 12.984 1 97.12 94 ILE A N 1
ATOM 800 C CA . ILE A 1 94 ? -11.648 22.375 13.617 1 97.12 94 ILE A CA 1
ATOM 801 C C . ILE A 1 94 ? -10.547 22.766 12.625 1 97.12 94 ILE A C 1
ATOM 803 O O . ILE A 1 94 ? -10.547 22.297 11.477 1 97.12 94 ILE A O 1
ATOM 807 N N . ALA A 1 95 ? -9.672 23.625 13.094 1 97.75 95 ALA A N 1
ATOM 808 C CA . ALA A 1 95 ? -8.461 23.938 12.344 1 97.75 95 ALA A CA 1
ATOM 809 C C . ALA A 1 95 ? -7.305 23.047 12.766 1 97.75 95 ALA A C 1
ATOM 811 O O . ALA A 1 95 ? -6.973 22.969 13.945 1 97.75 95 ALA A O 1
ATOM 812 N N . GLU A 1 96 ? -6.738 22.391 11.828 1 98.38 96 GLU A N 1
ATOM 813 C CA . GLU A 1 96 ? -5.52 21.625 12.07 1 98.38 96 GLU A CA 1
ATOM 814 C C . GLU A 1 96 ? -4.277 22.438 11.719 1 98.38 96 GLU A C 1
ATOM 816 O O . GLU A 1 96 ? -3.924 22.562 10.547 1 98.38 96 GLU A O 1
ATOM 821 N N . LEU A 1 97 ? -3.688 22.922 12.781 1 98.69 97 LEU A N 1
ATOM 822 C CA . LEU A 1 97 ? -2.475 23.719 12.617 1 98.69 97 LEU A CA 1
ATOM 823 C C . LEU A 1 97 ? -1.234 22.828 12.664 1 98.69 97 LEU A C 1
ATOM 825 O O . LEU A 1 97 ? -0.977 22.172 13.68 1 98.69 97 LEU A O 1
ATOM 829 N N . ASP A 1 98 ? -0.474 22.828 11.586 1 98.75 98 ASP A N 1
ATOM 830 C CA . ASP A 1 98 ? 0.777 22.094 11.516 1 98.75 98 ASP A CA 1
ATOM 831 C C . ASP A 1 98 ? 1.981 23.016 11.656 1 98.75 98 ASP A C 1
ATOM 833 O O . ASP A 1 98 ? 2.16 23.938 10.852 1 98.75 98 ASP A O 1
ATOM 837 N N . ILE A 1 99 ? 2.768 22.781 12.664 1 98.56 99 ILE A N 1
ATOM 838 C CA . ILE A 1 99 ? 4.059 23.438 12.852 1 98.56 99 ILE A CA 1
ATOM 839 C C . ILE A 1 99 ? 5.18 22.469 12.461 1 98.56 99 ILE A C 1
ATOM 841 O O . ILE A 1 99 ? 5.418 21.469 13.14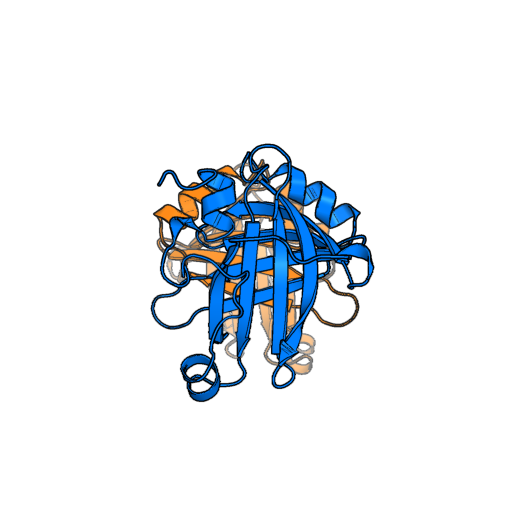8 1 98.56 99 ILE A O 1
ATOM 845 N N . TYR A 1 100 ? 5.863 22.828 11.398 1 98.38 100 TYR A N 1
ATOM 846 C CA . TYR A 1 100 ? 6.875 21.922 10.859 1 98.38 100 TYR A CA 1
ATOM 847 C C . TYR A 1 100 ? 8.211 22.125 11.562 1 98.38 100 TYR A C 1
ATOM 849 O O . TYR A 1 100 ? 8.5 23.219 12.062 1 98.38 100 TYR A O 1
ATOM 857 N N . HIS A 1 101 ? 9.031 21.078 11.641 1 98.19 101 HIS A N 1
ATOM 858 C CA . HIS A 1 101 ? 10.328 21.094 12.312 1 98.19 101 HIS A CA 1
ATOM 859 C C . HIS A 1 101 ? 11.438 20.656 11.367 1 98.19 101 HIS A C 1
ATOM 861 O O . HIS A 1 101 ? 11.18 20.297 10.219 1 98.19 101 HIS A O 1
ATOM 867 N N . GLY A 1 102 ? 12.711 20.781 11.867 1 96.31 102 GLY A N 1
ATOM 868 C CA . GLY A 1 102 ? 13.852 20.359 11.07 1 96.31 102 GLY A CA 1
ATOM 869 C C . GLY A 1 102 ? 14.078 21.219 9.844 1 96.31 102 GLY A C 1
ATOM 870 O O . GLY A 1 102 ? 14.141 22.453 9.945 1 96.31 102 GLY A O 1
ATOM 871 N N . ASP A 1 103 ? 14.164 20.531 8.648 1 94.44 103 ASP A N 1
ATOM 872 C CA . ASP A 1 103 ? 14.469 21.219 7.398 1 94.44 103 ASP A CA 1
ATOM 873 C C . ASP A 1 103 ? 13.32 22.156 6.988 1 94.44 103 ASP A C 1
ATOM 875 O O . ASP A 1 103 ? 13.5 23.031 6.148 1 94.44 103 ASP A O 1
ATOM 879 N N . LEU A 1 104 ? 12.211 21.922 7.617 1 97 104 LEU A N 1
ATOM 880 C CA . LEU A 1 104 ? 11.031 22.688 7.242 1 97 104 LEU A CA 1
ATOM 881 C C . LEU A 1 104 ? 10.68 23.703 8.32 1 97 104 LEU A C 1
ATOM 883 O O . LEU A 1 104 ? 9.586 24.266 8.328 1 97 104 LEU A O 1
ATOM 887 N N . GLU A 1 105 ? 11.602 23.922 9.203 1 96.81 105 GLU A N 1
ATOM 888 C CA . GLU A 1 105 ? 11.391 24.875 10.289 1 96.81 105 GLU A CA 1
ATOM 889 C C . GLU A 1 105 ? 10.945 26.234 9.758 1 96.81 105 GLU A C 1
ATOM 891 O O . GLU A 1 105 ? 11.508 26.75 8.781 1 96.81 105 GLU A O 1
ATOM 896 N N . GLY A 1 106 ? 9.922 26.766 10.445 1 96.06 106 GLY A N 1
ATOM 897 C CA . GLY A 1 106 ? 9.406 28.062 10.047 1 96.06 106 GLY A CA 1
ATOM 898 C C . GLY A 1 106 ? 8.156 27.969 9.195 1 96.06 106 GLY A C 1
ATOM 899 O O . GLY A 1 106 ? 7.449 28.969 9.023 1 96.06 106 GLY A O 1
ATOM 900 N N . LEU A 1 107 ? 7.941 26.812 8.625 1 97.56 107 LEU A N 1
ATOM 901 C CA . LEU A 1 107 ? 6.723 26.609 7.848 1 97.56 107 LEU A CA 1
ATOM 902 C C . LEU A 1 107 ? 5.547 26.281 8.758 1 97.56 107 LEU A C 1
ATOM 904 O O . LEU A 1 107 ? 5.672 25.438 9.656 1 97.56 107 LEU A O 1
ATOM 908 N N . PHE A 1 108 ? 4.469 26.953 8.555 1 98.31 108 PHE A N 1
ATOM 909 C CA . PHE A 1 108 ? 3.207 26.703 9.234 1 98.31 108 PHE A CA 1
ATOM 910 C C . PHE A 1 108 ? 2.062 26.594 8.234 1 98.31 108 PHE A C 1
ATOM 912 O O . PHE A 1 108 ? 1.917 27.438 7.355 1 98.31 108 PHE A O 1
ATOM 919 N N . THR A 1 109 ? 1.312 25.562 8.352 1 98.62 109 THR A N 1
ATOM 920 C CA . THR A 1 109 ? 0.096 25.453 7.555 1 98.62 109 THR A CA 1
ATOM 921 C C . THR A 1 109 ? -1.109 25.156 8.438 1 98.62 109 THR A C 1
ATOM 923 O O . THR A 1 109 ? -0.953 24.688 9.578 1 98.62 109 THR A O 1
ATOM 926 N N . VAL A 1 110 ? -2.26 25.453 7.953 1 98.62 110 VAL A N 1
ATOM 927 C CA . VAL A 1 110 ? -3.498 25.156 8.664 1 98.62 110 VAL A CA 1
ATOM 928 C C . VAL A 1 110 ? -4.559 24.656 7.684 1 98.62 110 VAL A C 1
ATOM 930 O O . VAL A 1 110 ? -4.691 25.203 6.586 1 98.62 110 VAL A O 1
ATOM 933 N N . GLU A 1 111 ? -5.164 23.562 8.047 1 98.44 111 GLU A N 1
ATOM 934 C CA . GLU A 1 111 ? -6.191 22.969 7.199 1 98.44 111 GLU A CA 1
ATOM 935 C C . GLU A 1 111 ? -7.535 22.906 7.922 1 98.44 111 GLU A C 1
ATOM 937 O O . GLU A 1 111 ? -7.586 22.703 9.133 1 98.44 111 GLU A O 1
ATOM 942 N N . VAL A 1 112 ? -8.602 23.094 7.176 1 97.88 112 VAL A N 1
ATOM 943 C CA . VAL A 1 112 ? -9.969 22.953 7.668 1 97.88 112 VAL A CA 1
ATOM 944 C C . VAL A 1 112 ? -10.75 22.016 6.758 1 97.88 112 VAL A C 1
ATOM 946 O O . VAL A 1 112 ? -10.719 22.141 5.535 1 97.88 112 VAL A O 1
ATOM 949 N N . GLU A 1 113 ? -11.32 21 7.332 1 96.44 113 GLU A N 1
ATOM 950 C CA . GLU A 1 113 ? -12.172 20.078 6.586 1 96.44 113 GLU A CA 1
ATOM 951 C C . GLU A 1 113 ? -13.648 20.438 6.746 1 96.44 113 GLU A C 1
ATOM 953 O O . GLU A 1 113 ? -14.07 20.875 7.816 1 96.44 113 GLU A O 1
ATOM 958 N N . PHE A 1 114 ? -14.406 20.156 5.676 1 95.94 114 PHE A N 1
ATOM 959 C CA . PHE A 1 114 ? -15.812 20.547 5.672 1 95.94 114 PHE A CA 1
ATOM 960 C C . PHE A 1 114 ? -16.703 19.344 5.363 1 95.94 114 PHE A C 1
ATOM 962 O O . PHE A 1 114 ? -16.25 18.375 4.746 1 95.94 114 PHE A O 1
ATOM 969 N N . LYS A 1 115 ? -17.906 19.453 5.805 1 91.5 115 LYS A N 1
ATOM 970 C CA . LYS A 1 115 ? -18.875 18.375 5.578 1 91.5 115 LYS A CA 1
ATOM 971 C C . LYS A 1 115 ? -19.438 18.438 4.164 1 91.5 115 LYS A C 1
ATOM 973 O O . LYS A 1 115 ? -19.891 17.422 3.625 1 91.5 115 LYS A O 1
ATOM 978 N N . SER A 1 116 ? -19.484 19.688 3.641 1 91.88 116 SER A N 1
ATOM 979 C CA . SER A 1 116 ? -20.031 19.891 2.303 1 91.88 116 SER A CA 1
ATOM 980 C C . SER A 1 116 ? -19.312 21.016 1.566 1 91.88 116 SER A C 1
ATOM 982 O O . SER A 1 116 ? -18.641 21.828 2.188 1 91.88 116 SER A O 1
ATOM 984 N N . GLU A 1 117 ? -19.5 20.938 0.316 1 93.38 117 GLU A N 1
ATOM 985 C CA . GLU A 1 117 ? -18.938 22.031 -0.489 1 93.38 117 GLU A CA 1
ATOM 986 C C . GLU A 1 117 ? -19.547 23.375 -0.103 1 93.38 117 GLU A C 1
ATOM 988 O O . GLU A 1 117 ? -18.844 24.391 -0.093 1 93.38 117 GLU A O 1
ATOM 993 N N . LYS A 1 118 ? -20.812 23.312 0.151 1 92.62 118 LYS A N 1
ATOM 994 C CA . LYS A 1 118 ? -21.516 24.531 0.558 1 92.62 118 LYS A CA 1
ATOM 995 C C . LYS A 1 118 ? -20.906 25.125 1.817 1 92.62 118 LYS A C 1
ATOM 997 O O . LYS A 1 118 ? -20.688 26.344 1.897 1 92.62 118 LYS A O 1
ATOM 1002 N N . ASP A 1 119 ? -20.562 24.266 2.752 1 93 119 ASP A N 1
ATOM 1003 C CA . ASP A 1 119 ? -19.938 24.719 3.992 1 93 119 ASP A CA 1
ATOM 1004 C C . ASP A 1 119 ? -18.562 25.344 3.727 1 93 119 ASP A C 1
ATOM 1006 O O . ASP A 1 119 ? -18.188 26.328 4.367 1 93 119 ASP A O 1
ATOM 1010 N N . SER A 1 120 ? -17.844 24.75 2.855 1 95.12 120 SER A N 1
ATOM 1011 C CA . SER A 1 120 ? -16.516 25.25 2.52 1 95.12 120 SER A CA 1
ATOM 1012 C C . SER A 1 120 ? -16.594 26.625 1.871 1 95.12 120 SER A C 1
ATOM 1014 O O . SER A 1 120 ? -15.75 27.484 2.135 1 95.12 120 SER A O 1
ATOM 1016 N N . GLU A 1 121 ? -17.578 26.875 1.068 1 94.19 121 GLU A N 1
ATOM 1017 C CA . GLU A 1 121 ? -17.734 28.141 0.36 1 94.19 121 GLU A CA 1
ATOM 1018 C C . GLU A 1 121 ? -18.078 29.266 1.323 1 94.19 121 GLU A C 1
ATOM 1020 O O . GLU A 1 121 ? -17.719 30.422 1.088 1 94.19 121 GLU A O 1
ATOM 1025 N N . LYS A 1 122 ? -18.75 28.953 2.35 1 93.69 122 LYS A N 1
ATOM 1026 C CA . LYS A 1 122 ? -19.203 29.953 3.311 1 93.69 122 LYS A CA 1
ATOM 1027 C C . LYS A 1 122 ? -18.109 30.281 4.32 1 93.69 122 LYS A C 1
ATOM 1029 O O . LYS A 1 122 ? -18.203 31.25 5.062 1 93.69 122 LYS A O 1
ATOM 1034 N N . PHE A 1 123 ? -17.141 29.547 4.301 1 96.75 123 PHE A N 1
ATOM 1035 C CA . PHE A 1 123 ? -16.094 29.672 5.312 1 96.75 123 PHE A CA 1
ATOM 1036 C C . PHE A 1 123 ? -15.32 30.984 5.137 1 96.75 123 PHE A C 1
ATOM 1038 O O . PHE A 1 123 ? -14.844 31.281 4.039 1 96.75 123 PHE A O 1
ATOM 1045 N N . VAL A 1 124 ? -15.234 31.734 6.184 1 95.5 124 VAL A N 1
ATOM 1046 C CA . VAL A 1 124 ? -14.375 32.906 6.27 1 95.5 124 VAL A CA 1
ATOM 1047 C C . VAL A 1 124 ? -13.195 32.625 7.195 1 95.5 124 VAL A C 1
ATOM 1049 O O . VAL A 1 124 ? -13.375 32.469 8.406 1 95.5 124 VAL A O 1
ATOM 1052 N N . PRO A 1 125 ? -12.047 32.562 6.703 1 96.75 125 PRO A N 1
ATOM 1053 C CA . PRO A 1 125 ? -10.891 32.25 7.547 1 96.75 125 PRO A CA 1
ATOM 1054 C C . PRO A 1 125 ? -10.617 33.312 8.602 1 96.75 125 PRO A C 1
ATOM 1056 O O . PRO A 1 125 ? -10.789 34.5 8.344 1 96.75 125 PRO A O 1
ATOM 1059 N N . PRO A 1 126 ? -10.266 32.906 9.789 1 96.38 126 PRO A N 1
ATOM 1060 C CA . PRO A 1 126 ? -9.844 33.875 10.805 1 96.38 126 PRO A CA 1
ATOM 1061 C C . PRO A 1 126 ? -8.625 34.688 10.375 1 96.38 126 PRO A C 1
ATOM 1063 O O . PRO A 1 126 ? -7.957 34.344 9.398 1 96.38 126 PRO A O 1
ATOM 1066 N N . HIS A 1 127 ? -8.281 35.719 11.125 1 95.56 127 HIS A N 1
ATOM 1067 C CA . HIS A 1 127 ? -7.258 36.688 10.766 1 95.56 127 HIS A CA 1
ATOM 1068 C C . HIS A 1 127 ? -5.871 36.062 10.758 1 95.56 127 HIS A C 1
ATOM 1070 O O . HIS A 1 127 ? -4.965 36.531 10.07 1 95.56 127 HIS A O 1
ATOM 1076 N N . TRP A 1 128 ? -5.719 34.938 11.523 1 97.5 128 TRP A N 1
ATOM 1077 C CA . TRP A 1 128 ? -4.383 34.375 11.656 1 97.5 128 TRP A CA 1
ATOM 1078 C C . TRP A 1 128 ? -4.078 33.438 10.5 1 97.5 128 TRP A C 1
ATOM 1080 O O . TRP A 1 128 ? -2.949 32.938 10.359 1 97.5 128 TRP A O 1
ATOM 1090 N N . PHE A 1 129 ? -5.172 33.125 9.695 1 98.12 129 PHE A N 1
ATOM 1091 C CA . PHE A 1 129 ? -4.918 32.438 8.445 1 98.12 129 PHE A CA 1
ATOM 1092 C C . PHE A 1 129 ? -4.262 33.375 7.43 1 98.12 129 PHE A C 1
ATOM 1094 O O . PHE A 1 129 ? -4.617 34.531 7.332 1 98.12 129 PHE A O 1
ATOM 1101 N N . GLY A 1 130 ? -3.338 32.812 6.695 1 97.88 130 GLY A N 1
ATOM 1102 C CA . GLY A 1 130 ? -2.66 33.594 5.66 1 97.88 130 GLY A CA 1
ATOM 1103 C C . GLY A 1 130 ? -3.092 33.188 4.258 1 97.88 130 GLY A C 1
ATOM 1104 O O . GLY A 1 130 ? -4.285 33.062 3.982 1 97.88 130 GLY A O 1
ATOM 1105 N N . LYS A 1 131 ? -2.18 33.125 3.354 1 97.5 131 LYS A N 1
ATOM 1106 C CA . LYS A 1 131 ? -2.416 32.844 1.94 1 97.5 131 LYS A CA 1
ATOM 1107 C C . LYS A 1 131 ? -3.127 31.5 1.754 1 97.5 131 LYS A C 1
ATOM 1109 O O . LYS A 1 131 ? -2.738 30.5 2.354 1 97.5 131 LYS A O 1
ATOM 1114 N N . ASP A 1 132 ? -4.164 31.469 0.923 1 97.94 132 ASP A N 1
ATOM 1115 C CA . ASP A 1 132 ? -4.844 30.234 0.529 1 97.94 132 ASP A CA 1
ATOM 1116 C C . ASP A 1 132 ? -3.994 29.422 -0.445 1 97.94 132 ASP A C 1
ATOM 1118 O O . ASP A 1 132 ? -3.689 29.891 -1.546 1 97.94 132 ASP A O 1
ATOM 1122 N N . VAL A 1 133 ? -3.641 28.25 -0.007 1 97.94 133 VAL A N 1
ATOM 1123 C CA . VAL A 1 133 ? -2.797 27.406 -0.854 1 97.94 133 VAL A CA 1
ATOM 1124 C C . VAL A 1 133 ? -3.498 26.078 -1.138 1 97.94 133 VAL A C 1
ATOM 1126 O O . VAL A 1 133 ? -2.844 25.062 -1.379 1 97.94 133 VAL A O 1
ATOM 1129 N N . THR A 1 134 ? -4.797 26.031 -1.11 1 96.75 134 THR A N 1
ATOM 1130 C CA . THR A 1 134 ? -5.625 24.844 -1.279 1 96.75 134 THR A CA 1
ATOM 1131 C C . THR A 1 134 ? -5.285 24.141 -2.584 1 96.75 134 THR A C 1
ATOM 1133 O O . THR A 1 134 ? -5.234 22.906 -2.627 1 96.75 134 THR A O 1
ATOM 1136 N N . HIS A 1 135 ? -5.039 24.891 -3.584 1 95.81 135 HIS A N 1
ATOM 1137 C CA . HIS A 1 135 ? -4.855 24.297 -4.902 1 95.81 135 HIS A CA 1
ATOM 1138 C C . HIS A 1 135 ? -3.4 24.391 -5.352 1 95.81 135 HIS A C 1
ATOM 1140 O O . HIS A 1 135 ? -3.092 24.172 -6.523 1 95.81 135 HIS A O 1
ATOM 1146 N N . ASP A 1 136 ? -2.514 24.781 -4.453 1 96.5 136 ASP A N 1
ATOM 1147 C CA . ASP A 1 136 ? -1.081 24.828 -4.73 1 96.5 136 ASP A CA 1
ATOM 1148 C C . ASP A 1 136 ? -0.402 23.516 -4.34 1 96.5 136 ASP A C 1
ATOM 1150 O O . ASP A 1 136 ? -0.072 23.297 -3.172 1 96.5 136 ASP A O 1
ATOM 1154 N N . SER A 1 137 ? -0.166 22.688 -5.289 1 95.38 137 SER A N 1
ATOM 1155 C CA . SER A 1 137 ? 0.335 21.344 -5.059 1 95.38 137 SER A CA 1
ATOM 1156 C C . SER A 1 137 ? 1.69 21.359 -4.359 1 95.38 137 SER A C 1
ATOM 1158 O O . SER A 1 137 ? 2.094 20.375 -3.742 1 95.38 137 SER A O 1
ATOM 1160 N N . ARG A 1 138 ? 2.426 22.578 -4.371 1 96.38 138 ARG A N 1
ATOM 1161 C CA . ARG A 1 138 ? 3.729 22.703 -3.725 1 96.38 138 ARG A CA 1
ATOM 1162 C C . ARG A 1 138 ? 3.605 22.547 -2.213 1 96.38 138 ARG A C 1
ATOM 1164 O O . ARG A 1 138 ? 4.574 22.203 -1.534 1 96.38 138 ARG A O 1
ATOM 1171 N N . TYR A 1 139 ? 2.336 22.688 -1.735 1 97.31 139 TYR A N 1
ATOM 1172 C CA . TYR A 1 139 ? 2.168 22.703 -0.287 1 97.31 139 TYR A CA 1
ATOM 1173 C C . TYR A 1 139 ? 1.554 21.406 0.206 1 97.31 139 TYR A C 1
ATOM 1175 O O . TYR A 1 139 ? 1.251 21.266 1.393 1 97.31 139 TYR A O 1
ATOM 1183 N N . LYS A 1 140 ? 1.38 20.453 -0.734 1 95.88 140 LYS A N 1
ATOM 1184 C CA . LYS A 1 140 ? 1.033 19.109 -0.284 1 95.88 140 LYS A CA 1
ATOM 1185 C C . LYS A 1 140 ? 2.164 18.484 0.538 1 95.88 140 LYS A C 1
ATOM 1187 O O . LYS A 1 140 ? 3.34 18.656 0.203 1 95.88 140 LYS A O 1
ATOM 1192 N N . ASN A 1 141 ? 1.806 17.75 1.562 1 96.62 141 ASN A N 1
ATOM 1193 C CA . ASN A 1 141 ? 2.826 17.172 2.436 1 96.62 141 ASN A CA 1
ATOM 1194 C C . ASN A 1 141 ? 3.809 16.297 1.656 1 96.62 141 ASN A C 1
ATOM 1196 O O . ASN A 1 141 ? 5.008 16.297 1.941 1 96.62 141 ASN A O 1
ATOM 1200 N N . SER A 1 142 ? 3.289 15.523 0.68 1 95.12 142 SER A N 1
ATOM 1201 C CA . SER A 1 142 ? 4.168 14.688 -0.126 1 95.12 142 SER A CA 1
ATOM 1202 C C . SER A 1 142 ? 5.195 15.523 -0.882 1 95.12 142 SER A C 1
ATOM 1204 O O . SER A 1 142 ? 6.375 15.172 -0.936 1 95.12 142 SER A O 1
ATOM 1206 N N . ASN A 1 143 ? 4.754 16.688 -1.413 1 95.5 143 ASN A N 1
ATOM 1207 C CA . ASN A 1 143 ? 5.652 17.547 -2.17 1 95.5 143 ASN A CA 1
ATOM 1208 C C . ASN A 1 143 ? 6.621 18.297 -1.252 1 95.5 143 ASN A C 1
ATOM 1210 O O . ASN A 1 143 ? 7.805 18.422 -1.567 1 95.5 143 ASN A O 1
ATOM 1214 N N . ILE A 1 144 ? 6.129 18.766 -0.119 1 96.62 144 ILE A N 1
ATOM 1215 C CA . ILE A 1 144 ? 6.988 19.453 0.84 1 96.62 144 ILE A CA 1
ATOM 1216 C C . ILE A 1 144 ? 8.062 18.484 1.343 1 96.62 144 ILE A C 1
ATOM 1218 O O . ILE A 1 144 ? 9.211 18.891 1.565 1 96.62 144 ILE A O 1
ATOM 1222 N N . ALA A 1 145 ? 7.691 17.234 1.518 1 95.62 145 ALA A N 1
ATOM 1223 C CA . ALA A 1 145 ? 8.625 16.219 2.012 1 95.62 145 ALA A CA 1
ATOM 1224 C C . ALA A 1 145 ? 9.766 15.992 1.02 1 95.62 145 ALA A C 1
ATOM 1226 O O . ALA A 1 145 ? 10.906 15.766 1.42 1 95.62 145 ALA A O 1
ATOM 1227 N N . VAL A 1 146 ? 9.414 16.078 -0.273 1 93.88 146 VAL A N 1
ATOM 1228 C CA . VAL A 1 146 ? 10.375 15.742 -1.316 1 93.88 146 VAL A CA 1
ATOM 1229 C C . VAL A 1 146 ? 11.164 16.984 -1.725 1 93.88 146 VAL A C 1
ATOM 1231 O O . VAL A 1 146 ? 12.383 16.922 -1.892 1 93.88 146 VAL A O 1
ATOM 1234 N N . TYR A 1 147 ? 10.477 18.156 -1.773 1 94.12 147 TYR A N 1
ATOM 1235 C CA . TYR A 1 147 ? 11.086 19.297 -2.438 1 94.12 147 TYR A CA 1
ATOM 1236 C C . TYR A 1 147 ? 11.391 20.406 -1.438 1 94.12 147 TYR A C 1
ATOM 1238 O O . TYR A 1 147 ? 12.078 21.375 -1.768 1 94.12 147 TYR A O 1
ATOM 1246 N N . GLY A 1 148 ? 10.898 20.281 -0.239 1 94.88 148 GLY A N 1
ATOM 1247 C CA . GLY A 1 148 ? 11.109 21.312 0.761 1 94.88 148 GLY A CA 1
ATOM 1248 C C . GLY A 1 148 ? 10.102 22.453 0.671 1 94.88 148 GLY A C 1
ATOM 1249 O O . GLY A 1 148 ? 9.07 22.312 0.001 1 94.88 148 GLY A O 1
ATOM 1250 N N . VAL A 1 149 ? 10.367 23.438 1.434 1 94.5 149 VAL A N 1
ATOM 1251 C CA . VAL A 1 149 ? 9.469 24.578 1.52 1 94.5 149 VAL A CA 1
ATOM 1252 C C . VAL A 1 149 ? 9.391 25.281 0.167 1 94.5 149 VAL A C 1
ATOM 1254 O O . VAL A 1 149 ? 10.422 25.609 -0.428 1 94.5 149 VAL A O 1
ATOM 1257 N N . PRO A 1 150 ? 8.117 25.422 -0.264 1 92.75 150 PRO A N 1
ATOM 1258 C CA . PRO A 1 150 ? 7.984 26.141 -1.529 1 92.75 150 PRO A CA 1
ATOM 1259 C C . PRO A 1 150 ? 8.562 27.562 -1.463 1 92.75 150 PRO A C 1
ATOM 1261 O O . PRO A 1 150 ? 8.445 28.234 -0.437 1 92.75 150 PRO A O 1
ATOM 1264 N N . LYS A 1 151 ? 9.445 27.859 -2.527 1 83.31 151 LYS A N 1
ATOM 1265 C CA . LYS A 1 151 ? 9.992 29.219 -2.645 1 83.31 151 LYS A CA 1
ATOM 1266 C C . LYS A 1 151 ? 8.945 30.188 -3.189 1 83.31 151 LYS A C 1
ATOM 1268 O O . LYS A 1 151 ? 8.125 29.812 -4.039 1 83.31 151 LYS A O 1
ATOM 1273 N N . GLU A 1 152 ? 8.664 31.328 -2.408 1 66.56 152 GLU A N 1
ATOM 1274 C CA . GLU A 1 152 ? 7.77 32.375 -2.906 1 66.56 152 GLU A CA 1
ATOM 1275 C C . GLU A 1 152 ? 8.172 32.812 -4.309 1 66.56 152 GLU A C 1
ATOM 1277 O O . GLU A 1 152 ? 9.344 32.719 -4.68 1 66.56 152 GLU A O 1
ATOM 1282 N N . MET B 1 1 ? -13.094 -13.836 1.918 1 58.56 1 MET B N 1
ATOM 1283 C CA . MET B 1 1 ? -11.93 -14.695 2.082 1 58.56 1 MET B CA 1
ATOM 1284 C C . MET B 1 1 ? -11.805 -15.672 0.916 1 58.56 1 MET B C 1
ATOM 1286 O O . MET B 1 1 ? -12.797 -16.219 0.446 1 58.56 1 MET B O 1
ATOM 1290 N N . GLU B 1 2 ? -10.625 -15.539 0.136 1 79.75 2 GLU B N 1
ATOM 1291 C CA . GLU B 1 2 ? -10.422 -16.453 -0.988 1 79.75 2 GLU B CA 1
ATOM 1292 C C . GLU B 1 2 ? -10.164 -17.875 -0.506 1 79.75 2 GLU B C 1
ATOM 1294 O O . GLU B 1 2 ? -9.375 -18.094 0.419 1 79.75 2 GLU B O 1
ATOM 1299 N N . ILE B 1 3 ? -10.977 -18.891 -1.015 1 91.25 3 ILE B N 1
ATOM 1300 C CA . ILE B 1 3 ? -10.82 -20.312 -0.728 1 91.25 3 ILE B CA 1
ATOM 1301 C C . ILE B 1 3 ? -9.945 -20.969 -1.797 1 91.25 3 ILE B C 1
ATOM 1303 O O . ILE B 1 3 ? -10.344 -21.062 -2.961 1 91.25 3 ILE B O 1
ATOM 1307 N N . GLU B 1 4 ? -8.75 -21.328 -1.294 1 96.19 4 GLU B N 1
ATOM 1308 C CA . GLU B 1 4 ? -7.816 -21.859 -2.285 1 96.19 4 GLU B CA 1
ATOM 1309 C C . GLU B 1 4 ? -7.012 -23.031 -1.721 1 96.19 4 GLU B C 1
ATOM 1311 O O . GLU B 1 4 ? -6.883 -23.172 -0.503 1 96.19 4 GLU B O 1
ATOM 1316 N N . LYS B 1 5 ? -6.609 -23.969 -2.576 1 97.62 5 LYS B N 1
ATOM 1317 C CA . LYS B 1 5 ? -5.656 -25.047 -2.277 1 97.62 5 LYS B CA 1
ATOM 1318 C C . LYS B 1 5 ? -4.391 -24.891 -3.119 1 97.62 5 LYS B C 1
ATOM 1320 O O . LYS B 1 5 ? -4.453 -24.5 -4.281 1 97.62 5 LYS B O 1
ATOM 1325 N N . LYS B 1 6 ? -3.314 -25.234 -2.467 1 98.25 6 LYS B N 1
ATOM 1326 C CA . LYS B 1 6 ? -2.014 -25.156 -3.123 1 98.25 6 LYS B CA 1
ATOM 1327 C C . LYS B 1 6 ? -1.264 -26.484 -3.008 1 98.25 6 LYS B C 1
ATOM 1329 O O . LYS B 1 6 ? -1.223 -27.094 -1.934 1 98.25 6 LYS B O 1
ATOM 1334 N N . TYR B 1 7 ? -0.703 -26.891 -4.148 1 98.5 7 TYR B N 1
ATOM 1335 C CA . TYR B 1 7 ? 0.025 -28.156 -4.203 1 98.5 7 TYR B CA 1
ATOM 1336 C C . TYR B 1 7 ? 1.374 -27.984 -4.891 1 98.5 7 TYR B C 1
ATOM 1338 O O . TYR B 1 7 ? 1.55 -27.062 -5.699 1 98.5 7 TYR B O 1
ATOM 1346 N N . LEU B 1 8 ? 2.309 -28.812 -4.469 1 98.31 8 LEU B N 1
ATOM 1347 C CA . LEU B 1 8 ? 3.445 -29.031 -5.352 1 98.31 8 LEU B CA 1
ATOM 1348 C C . LEU B 1 8 ? 3.027 -29.828 -6.586 1 98.31 8 LEU B C 1
ATOM 1350 O O . LEU B 1 8 ? 1.871 -30.25 -6.699 1 98.31 8 LEU B O 1
ATOM 1354 N N . VAL B 1 9 ? 3.91 -29.984 -7.551 1 98 9 VAL B N 1
ATOM 1355 C CA . VAL B 1 9 ? 3.574 -30.656 -8.805 1 98 9 VAL B CA 1
ATOM 1356 C C . VAL B 1 9 ? 4.414 -31.922 -8.961 1 98 9 VAL B C 1
ATOM 1358 O O . VAL B 1 9 ? 5.645 -31.875 -8.867 1 98 9 VAL B O 1
ATOM 1361 N N . ASN B 1 10 ? 3.791 -33.031 -9.188 1 95.31 10 ASN B N 1
ATOM 1362 C CA . ASN B 1 10 ? 4.461 -34.312 -9.375 1 95.31 10 ASN B CA 1
ATOM 1363 C C . ASN B 1 10 ? 5.023 -34.438 -10.781 1 95.31 10 ASN B C 1
ATOM 1365 O O . ASN B 1 10 ? 6.125 -34.969 -10.969 1 95.31 10 ASN B O 1
ATOM 1369 N N . GLU B 1 11 ? 4.199 -34.094 -11.664 1 94.81 11 GLU B N 1
ATOM 1370 C CA . GLU B 1 11 ? 4.543 -34.188 -13.086 1 94.81 11 GLU B CA 1
ATOM 1371 C C . GLU B 1 11 ? 3.896 -33.031 -13.875 1 94.81 11 GLU B C 1
ATOM 1373 O O . GLU B 1 11 ? 2.689 -32.812 -13.773 1 94.81 11 GLU B O 1
ATOM 1378 N N . LEU B 1 12 ? 4.73 -32.406 -14.648 1 95.62 12 LEU B N 1
ATOM 1379 C CA . LEU B 1 12 ? 4.188 -31.328 -15.453 1 95.62 12 LEU B CA 1
ATOM 1380 C C . LEU B 1 12 ? 3.227 -31.859 -16.516 1 95.62 12 LEU B C 1
ATOM 1382 O O . LEU B 1 12 ? 3.518 -32.844 -17.172 1 95.62 12 LEU B O 1
ATOM 1386 N N . PRO B 1 13 ? 2.123 -31.234 -16.688 1 94.19 13 PRO B N 1
ATOM 1387 C CA . PRO B 1 13 ? 1.235 -31.641 -17.781 1 94.19 13 PRO B CA 1
ATOM 1388 C C . PRO B 1 13 ? 1.904 -31.516 -19.156 1 94.19 13 PRO B C 1
ATOM 1390 O O . PRO B 1 13 ? 2.82 -30.719 -19.328 1 94.19 13 PRO B O 1
ATOM 1393 N N . GLU B 1 14 ? 1.346 -32.344 -20.047 1 90.62 14 GLU B N 1
ATOM 1394 C CA . GLU B 1 14 ? 1.85 -32.281 -21.406 1 90.62 14 GLU B CA 1
ATOM 1395 C C . GLU B 1 14 ? 1.265 -31.094 -22.172 1 90.62 14 GLU B C 1
ATOM 1397 O O . GLU B 1 14 ? 0.205 -30.578 -21.812 1 90.62 14 GLU B O 1
ATOM 1402 N N . ASN B 1 15 ? 1.933 -30.609 -23.172 1 93.56 15 ASN B N 1
ATOM 1403 C CA . ASN B 1 15 ? 1.482 -29.594 -24.109 1 93.56 15 ASN B CA 1
ATOM 1404 C C . ASN B 1 15 ? 1.055 -28.312 -23.391 1 93.56 15 ASN B C 1
ATOM 1406 O O . ASN B 1 15 ? -0.032 -27.797 -23.641 1 93.56 15 ASN B O 1
ATOM 1410 N N . LEU B 1 16 ? 1.865 -27.859 -22.516 1 95.62 16 LEU B N 1
ATOM 1411 C CA . LEU B 1 16 ? 1.558 -26.641 -21.766 1 95.62 16 LEU B CA 1
ATOM 1412 C C . LEU B 1 16 ? 1.311 -25.469 -22.688 1 95.62 16 LEU B C 1
ATOM 1414 O O . LEU B 1 16 ? 0.599 -24.531 -22.344 1 95.62 16 LEU B O 1
ATOM 1418 N N . GLU B 1 17 ? 1.864 -25.531 -23.906 1 94.19 17 GLU B N 1
ATOM 1419 C CA . GLU B 1 17 ? 1.8 -24.438 -24.859 1 94.19 17 GLU B CA 1
ATOM 1420 C C . GLU B 1 17 ? 0.365 -24.188 -25.312 1 94.19 17 GLU B C 1
ATOM 1422 O O . GLU B 1 17 ? 0.061 -23.125 -25.859 1 94.19 17 GLU B O 1
ATOM 1427 N N . LYS B 1 18 ? -0.469 -25.172 -25.078 1 96.19 18 LYS B N 1
ATOM 1428 C CA . LYS B 1 18 ? -1.85 -25.031 -25.531 1 96.19 18 LYS B CA 1
ATOM 1429 C C . LYS B 1 18 ? -2.666 -24.188 -24.562 1 96.19 18 LYS B C 1
ATOM 1431 O O . LYS B 1 18 ? -3.775 -23.75 -24.891 1 96.19 18 LYS B O 1
ATOM 1436 N N . PHE B 1 19 ? -2.123 -23.984 -23.422 1 97.25 19 PHE B N 1
ATOM 1437 C CA . PHE B 1 19 ? -2.877 -23.266 -22.406 1 97.25 19 PHE B CA 1
ATOM 1438 C C . PHE B 1 19 ? -2.471 -21.797 -22.375 1 97.25 19 PHE B C 1
ATOM 1440 O O . PHE B 1 19 ? -1.362 -21.438 -22.797 1 97.25 19 PHE B O 1
ATOM 1447 N N . GLU B 1 20 ? -3.389 -21 -21.906 1 97 20 GLU B N 1
ATOM 1448 C CA . GLU B 1 20 ? -3.062 -19.594 -21.688 1 97 20 GLU B CA 1
ATOM 1449 C C . GLU B 1 20 ? -1.964 -19.438 -20.641 1 97 20 GLU B C 1
ATOM 1451 O O . GLU B 1 20 ? -1.992 -20.109 -19.594 1 97 20 GLU B O 1
ATOM 1456 N N . LYS B 1 21 ? -1.019 -18.594 -20.922 1 97.94 21 LYS B N 1
ATOM 1457 C CA . LYS B 1 21 ? 0.063 -18.391 -19.969 1 97.94 21 LYS B CA 1
ATOM 1458 C C . LYS B 1 21 ? 0.326 -16.891 -19.766 1 97.94 21 LYS B C 1
ATOM 1460 O O . LYS B 1 21 ? -0.053 -16.078 -20.594 1 97.94 21 LYS B O 1
ATOM 1465 N N . ARG B 1 22 ? 0.92 -16.562 -18.703 1 98.31 22 ARG B N 1
ATOM 1466 C CA . ARG B 1 22 ? 1.398 -15.219 -18.375 1 98.31 22 ARG B CA 1
ATOM 1467 C C . ARG B 1 22 ? 2.789 -15.273 -17.75 1 98.31 22 ARG B C 1
ATOM 1469 O O . ARG B 1 22 ? 3.076 -16.156 -16.938 1 98.31 22 ARG B O 1
ATOM 1476 N N . GLU B 1 23 ? 3.615 -14.359 -18.203 1 98.75 23 GLU B N 1
ATOM 1477 C CA . GLU B 1 23 ? 4.902 -14.156 -17.547 1 98.75 23 GLU B CA 1
ATOM 1478 C C . GLU B 1 23 ? 4.777 -13.18 -16.391 1 98.75 23 GLU B C 1
ATOM 1480 O O . GLU B 1 23 ? 4.301 -12.055 -16.562 1 98.75 23 GLU B O 1
ATOM 1485 N N . ILE B 1 24 ? 5.227 -13.625 -15.211 1 98.75 24 ILE B N 1
ATOM 1486 C CA . ILE B 1 24 ? 4.973 -12.828 -14.016 1 98.75 24 ILE B CA 1
ATOM 1487 C C . ILE B 1 24 ? 6.289 -12.539 -13.305 1 98.75 24 ILE B C 1
ATOM 1489 O O . ILE B 1 24 ? 7.109 -13.438 -13.109 1 98.75 24 ILE B O 1
ATOM 1493 N N . VAL B 1 25 ? 6.508 -11.305 -13 1 98.31 25 VAL B N 1
ATOM 1494 C CA . VAL B 1 25 ? 7.547 -10.844 -12.086 1 98.31 25 VAL B CA 1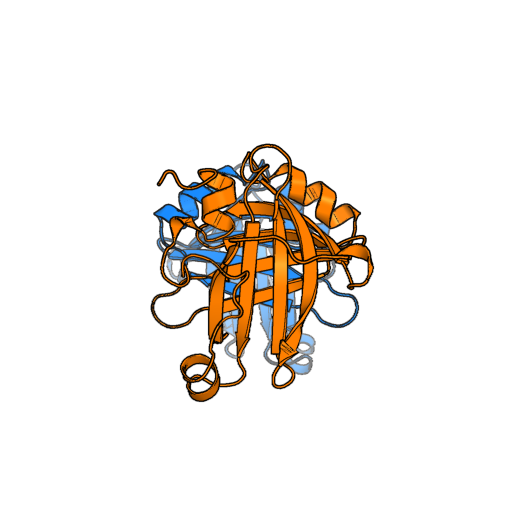
ATOM 1495 C C . VAL B 1 25 ? 6.906 -10.234 -10.844 1 98.31 25 VAL B C 1
ATOM 1497 O O . VAL B 1 25 ? 6.051 -9.352 -10.945 1 98.31 25 VAL B O 1
ATOM 1500 N N . GLN B 1 26 ? 7.273 -10.758 -9.641 1 98.12 26 GLN B N 1
ATOM 1501 C CA . GLN B 1 26 ? 6.742 -10.234 -8.391 1 98.12 26 GLN B CA 1
ATOM 1502 C C . GLN B 1 26 ? 7.863 -9.805 -7.453 1 98.12 26 GLN B C 1
ATOM 1504 O O . GLN B 1 26 ? 8.883 -10.484 -7.34 1 98.12 26 GLN B O 1
ATOM 1509 N N . GLY B 1 27 ? 7.727 -8.656 -6.879 1 97.94 27 GLY B N 1
ATOM 1510 C CA . GLY B 1 27 ? 8.633 -8.141 -5.867 1 97.94 27 GLY B CA 1
ATOM 1511 C C . GLY B 1 27 ? 7.918 -7.613 -4.637 1 97.94 27 GLY B C 1
ATOM 1512 O O . GLY B 1 27 ? 6.742 -7.258 -4.703 1 97.94 27 GLY B O 1
ATOM 1513 N N . TYR B 1 28 ? 8.641 -7.617 -3.516 1 97.69 28 TYR B N 1
ATOM 1514 C CA . TYR B 1 28 ? 8.047 -7.211 -2.248 1 97.69 28 TYR B CA 1
ATOM 1515 C C . TYR B 1 28 ? 8.844 -6.078 -1.612 1 97.69 28 TYR B C 1
ATOM 1517 O O . TYR B 1 28 ? 10.023 -6.242 -1.303 1 97.69 28 TYR B O 1
ATOM 1525 N N . ILE B 1 29 ? 8.172 -4.977 -1.451 1 96.56 29 ILE B N 1
ATOM 1526 C CA . ILE B 1 29 ? 8.742 -3.914 -0.631 1 96.56 29 ILE B CA 1
ATOM 1527 C C . ILE B 1 29 ? 8.703 -4.32 0.84 1 96.56 29 ILE B C 1
ATOM 1529 O O . ILE B 1 29 ? 9.625 -4.008 1.599 1 96.56 29 ILE B O 1
ATOM 1533 N N . SER B 1 30 ? 7.648 -5.02 1.205 1 95.5 30 SER B N 1
ATOM 1534 C CA . SER B 1 30 ? 7.438 -5.578 2.537 1 95.5 30 SER B CA 1
ATOM 1535 C C . SER B 1 30 ? 6.609 -6.855 2.477 1 95.5 30 SER B C 1
ATOM 1537 O O . SER B 1 30 ? 5.73 -6.992 1.623 1 95.5 30 SER B O 1
ATOM 1539 N N . ILE B 1 31 ? 6.84 -7.734 3.438 1 93.88 31 ILE B N 1
ATOM 1540 C CA . ILE B 1 31 ? 6.035 -8.945 3.467 1 93.88 31 ILE B CA 1
ATOM 1541 C C . ILE B 1 31 ? 5.094 -8.914 4.668 1 93.88 31 ILE B C 1
ATOM 1543 O O . ILE B 1 31 ? 4.211 -9.766 4.801 1 93.88 31 ILE B O 1
ATOM 1547 N N . ASP B 1 32 ? 5.297 -7.895 5.543 1 91.88 32 ASP B N 1
ATOM 1548 C CA . ASP B 1 32 ? 4.426 -7.656 6.688 1 91.88 32 ASP B CA 1
ATOM 1549 C C . ASP B 1 32 ? 4.473 -6.191 7.121 1 91.88 32 ASP B C 1
ATOM 1551 O O . ASP B 1 32 ? 5.387 -5.781 7.844 1 91.88 32 ASP B O 1
ATOM 1555 N N . PRO B 1 33 ? 3.316 -5.5 6.898 1 94.06 33 PRO B N 1
ATOM 1556 C CA . PRO B 1 33 ? 2.26 -5.801 5.93 1 94.06 33 PRO B CA 1
ATOM 1557 C C . PRO B 1 33 ? 2.807 -6.09 4.531 1 94.06 33 PRO B C 1
ATOM 1559 O O . PRO B 1 33 ? 3.943 -5.719 4.223 1 94.06 33 PRO B O 1
ATOM 1562 N N . THR B 1 34 ? 2.037 -6.727 3.758 1 95.31 34 THR B N 1
ATOM 1563 C CA . THR B 1 34 ? 2.469 -7.043 2.4 1 95.31 34 THR B CA 1
ATOM 1564 C C . THR B 1 34 ? 2.334 -5.824 1.492 1 95.31 34 THR B C 1
ATOM 1566 O O . THR B 1 34 ? 1.264 -5.219 1.413 1 95.31 34 THR B O 1
ATOM 1569 N N . ILE B 1 35 ? 3.332 -5.402 0.887 1 96.75 35 ILE B N 1
ATOM 1570 C CA . ILE B 1 35 ? 3.377 -4.461 -0.228 1 96.75 35 ILE B CA 1
ATOM 1571 C C . ILE B 1 35 ? 4.066 -5.113 -1.424 1 96.75 35 ILE B C 1
ATOM 1573 O O . ILE B 1 35 ? 5.297 -5.172 -1.483 1 96.75 35 ILE B O 1
ATOM 1577 N N . ARG B 1 36 ? 3.236 -5.527 -2.387 1 97.81 36 ARG B N 1
ATOM 1578 C CA . ARG B 1 36 ? 3.725 -6.363 -3.479 1 97.81 36 ARG B CA 1
ATOM 1579 C C . ARG B 1 36 ? 3.578 -5.652 -4.82 1 97.81 36 ARG B C 1
ATOM 1581 O O . ARG B 1 36 ? 2.549 -5.031 -5.09 1 97.81 36 ARG B O 1
ATOM 1588 N N . LEU B 1 37 ? 4.578 -5.715 -5.578 1 98.38 37 LEU B N 1
ATOM 1589 C CA . LEU B 1 37 ? 4.543 -5.32 -6.98 1 98.38 37 LEU B CA 1
ATOM 1590 C C . LEU B 1 37 ? 4.496 -6.543 -7.895 1 98.38 37 LEU B C 1
ATOM 1592 O O . LEU B 1 37 ? 5.184 -7.535 -7.641 1 98.38 37 LEU B O 1
ATOM 1596 N N . ARG B 1 38 ? 3.682 -6.422 -8.922 1 98.62 38 ARG B N 1
ATOM 1597 C CA . ARG B 1 38 ? 3.594 -7.535 -9.859 1 98.62 38 ARG B CA 1
ATOM 1598 C C . ARG B 1 38 ? 3.51 -7.031 -11.297 1 98.62 38 ARG B C 1
ATOM 1600 O O . ARG B 1 38 ? 2.744 -6.109 -11.594 1 98.62 38 ARG B O 1
ATOM 1607 N N . LYS B 1 39 ? 4.355 -7.496 -12.102 1 98.75 39 LYS B N 1
ATOM 1608 C CA . LYS B 1 39 ? 4.215 -7.383 -13.547 1 98.75 39 LYS B CA 1
ATOM 1609 C C . LYS B 1 39 ? 3.668 -8.672 -14.148 1 98.75 39 LYS B C 1
ATOM 1611 O O . LYS B 1 39 ? 4.23 -9.75 -13.938 1 98.75 39 LYS B O 1
ATOM 1616 N N . SER B 1 40 ? 2.605 -8.625 -14.766 1 98.5 40 SER B N 1
ATOM 1617 C CA . SER B 1 40 ? 1.993 -9.734 -15.492 1 98.5 40 SER B CA 1
ATOM 1618 C C . SER B 1 40 ? 1.896 -9.43 -16.984 1 98.5 40 SER B C 1
ATOM 1620 O O . SER B 1 40 ? 1.014 -8.688 -17.422 1 98.5 40 SER B O 1
ATOM 1622 N N . ASN B 1 41 ? 2.812 -10.047 -17.719 1 98.06 41 ASN B N 1
ATOM 1623 C CA . ASN B 1 41 ? 3.008 -9.641 -19.109 1 98.06 41 ASN B CA 1
ATOM 1624 C C . ASN B 1 41 ? 3.281 -8.141 -19.219 1 98.06 41 ASN B C 1
ATOM 1626 O O . ASN B 1 41 ? 4.324 -7.66 -18.766 1 98.06 41 ASN B O 1
ATOM 1630 N N . ASP B 1 42 ? 2.248 -7.328 -19.641 1 97.44 42 ASP B N 1
ATOM 1631 C CA . ASP B 1 42 ? 2.512 -5.902 -19.828 1 97.44 42 ASP B CA 1
ATOM 1632 C C . ASP B 1 42 ? 1.665 -5.059 -18.875 1 97.44 42 ASP B C 1
ATOM 1634 O O . ASP B 1 42 ? 1.48 -3.861 -19.094 1 97.44 42 ASP B O 1
ATOM 1638 N N . GLU B 1 43 ? 1.142 -5.762 -17.953 1 98.25 43 GLU B N 1
ATOM 1639 C CA . GLU B 1 43 ? 0.342 -5.062 -16.953 1 98.25 43 GLU B CA 1
ATOM 1640 C C . GLU B 1 43 ? 1.062 -5.012 -15.602 1 98.25 43 GLU B C 1
ATOM 1642 O O . GLU B 1 43 ? 1.767 -5.953 -15.234 1 98.25 43 GLU B O 1
ATOM 1647 N N . TYR B 1 44 ? 0.862 -3.939 -14.906 1 98.25 44 TYR B N 1
ATOM 1648 C CA . TYR B 1 44 ? 1.553 -3.689 -13.641 1 98.25 44 TYR B CA 1
ATOM 1649 C C . TYR B 1 44 ? 0.557 -3.459 -12.508 1 98.25 44 TYR B C 1
ATOM 1651 O O . TYR B 1 44 ? -0.469 -2.803 -12.703 1 98.25 44 TYR B O 1
ATOM 1659 N N . PHE B 1 45 ? 0.896 -3.996 -11.297 1 97.81 45 PHE B N 1
ATOM 1660 C CA . PHE B 1 45 ? -0.048 -3.881 -10.195 1 97.81 45 PHE B CA 1
ATOM 1661 C C . PHE B 1 45 ? 0.684 -3.635 -8.883 1 97.81 45 PHE B C 1
ATOM 1663 O O . PHE B 1 45 ? 1.791 -4.141 -8.68 1 97.81 45 PHE B O 1
ATOM 1670 N N . LEU B 1 46 ? 0.082 -2.918 -8.016 1 97.44 46 LEU B N 1
ATOM 1671 C CA . LEU B 1 46 ? 0.445 -2.816 -6.605 1 97.44 46 LEU B CA 1
ATOM 1672 C C . LEU B 1 46 ? -0.62 -3.457 -5.723 1 97.44 46 LEU B C 1
ATOM 1674 O O . LEU B 1 46 ? -1.812 -3.191 -5.891 1 97.44 46 LEU B O 1
ATOM 1678 N N . THR B 1 47 ? -0.244 -4.312 -4.832 1 96.56 47 THR B N 1
ATOM 1679 C CA . THR B 1 47 ? -1.143 -4.922 -3.859 1 96.56 47 THR B CA 1
ATOM 1680 C C . THR B 1 47 ? -0.66 -4.656 -2.438 1 96.56 47 THR B C 1
ATOM 1682 O O . THR B 1 47 ? 0.529 -4.797 -2.143 1 96.56 47 THR B O 1
ATOM 1685 N N . VAL B 1 48 ? -1.518 -4.238 -1.643 1 95.44 48 VAL B N 1
ATOM 1686 C CA . VAL B 1 48 ? -1.223 -4.035 -0.228 1 95.44 48 VAL B CA 1
ATOM 1687 C C . VAL B 1 48 ? -2.18 -4.867 0.623 1 95.44 48 VAL B C 1
ATOM 1689 O O . VAL B 1 48 ? -3.393 -4.855 0.396 1 95.44 48 VAL B O 1
ATOM 1692 N N . LYS B 1 49 ? -1.585 -5.691 1.536 1 92.94 49 LYS B N 1
ATOM 1693 C CA . LYS B 1 49 ? -2.383 -6.52 2.436 1 92.94 49 LYS B CA 1
ATOM 1694 C C . LYS B 1 49 ? -1.979 -6.301 3.891 1 92.94 49 LYS B C 1
ATOM 1696 O O . LYS B 1 49 ? -0.789 -6.273 4.215 1 92.94 49 LYS B O 1
ATOM 1701 N N . SER B 1 50 ? -2.932 -6 4.723 1 86.44 50 SER B N 1
ATOM 1702 C CA . SER B 1 50 ? -2.66 -5.891 6.152 1 86.44 50 SER B CA 1
ATOM 1703 C C . SER B 1 50 ? -3.23 -7.082 6.914 1 86.44 50 SER B C 1
ATOM 1705 O O . SER B 1 50 ? -4.203 -7.699 6.473 1 86.44 50 SER B O 1
ATOM 1707 N N . LYS B 1 51 ? -2.387 -7.727 7.828 1 73.69 51 LYS B N 1
ATOM 1708 C CA . LYS B 1 51 ? -2.859 -8.852 8.633 1 73.69 51 LYS B CA 1
ATOM 1709 C C . LYS B 1 51 ? -3.592 -8.367 9.883 1 73.69 51 LYS B C 1
ATOM 1711 O O . LYS B 1 51 ? -3.59 -9.039 10.914 1 73.69 51 LYS B O 1
ATOM 1716 N N . GLY B 1 52 ? -4.297 -7.266 9.922 1 58.62 52 GLY B N 1
ATOM 1717 C CA . GLY B 1 52 ? -4.836 -6.707 11.156 1 58.62 52 GLY B CA 1
ATOM 1718 C C . GLY B 1 52 ? -5.574 -7.73 12 1 58.62 52 GLY B C 1
ATOM 1719 O O . GLY B 1 52 ? -5.852 -8.836 11.539 1 58.62 52 GLY B O 1
ATOM 1720 N N . HIS B 1 53 ? -5.594 -7.629 13.344 1 53.66 53 HIS B N 1
ATOM 1721 C CA . HIS B 1 53 ? -6.223 -8.445 14.375 1 53.66 53 HIS B CA 1
ATOM 1722 C C . HIS B 1 53 ? -7.68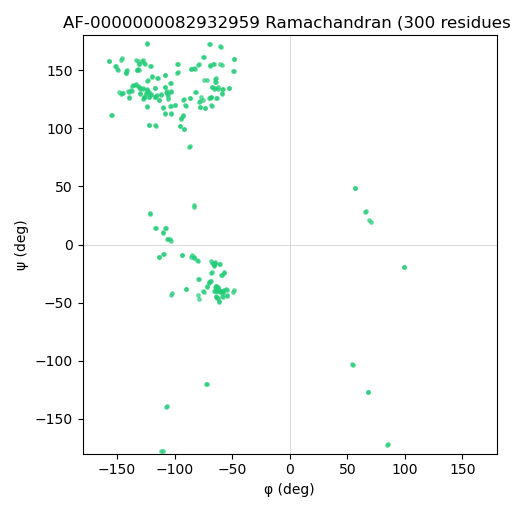4 -8.727 14.039 1 53.66 53 HIS B C 1
ATOM 1724 O O . HIS B 1 53 ? -8.18 -9.828 14.289 1 53.66 53 HIS B O 1
ATOM 1730 N N . LEU B 1 54 ? -8.297 -7.688 13.5 1 53.19 54 LEU B N 1
ATOM 1731 C CA . LEU B 1 54 ? -9.75 -7.84 13.398 1 53.19 54 LEU B CA 1
ATOM 1732 C C . LEU B 1 54 ? -10.156 -8.164 11.969 1 53.19 54 LEU B C 1
ATOM 1734 O O . LEU B 1 54 ? -11.008 -9.031 11.742 1 53.19 54 LEU B O 1
ATOM 1738 N N . LYS B 1 55 ? -9.539 -7.438 11 1 65.56 55 LYS B N 1
ATOM 1739 C CA . LYS B 1 55 ? -9.969 -7.641 9.625 1 65.56 55 LYS B CA 1
ATOM 1740 C C . LYS B 1 55 ? -8.805 -7.477 8.656 1 65.56 55 LYS B C 1
ATOM 1742 O O . LYS B 1 55 ? -7.926 -6.633 8.859 1 65.56 55 LYS B O 1
ATOM 1747 N N . ARG B 1 56 ? -8.648 -8.453 7.781 1 76.38 56 ARG B N 1
ATOM 1748 C CA . ARG B 1 56 ? -7.703 -8.352 6.676 1 76.38 56 ARG B CA 1
ATOM 1749 C C . ARG B 1 56 ? -8.141 -7.293 5.668 1 76.38 56 ARG B C 1
ATOM 1751 O O . ARG B 1 56 ? -9.312 -7.25 5.281 1 76.38 56 ARG B O 1
ATOM 1758 N N . GLU B 1 57 ? -7.309 -6.297 5.492 1 84 57 GLU B N 1
ATOM 1759 C CA . GLU B 1 57 ? -7.551 -5.316 4.438 1 84 57 GLU B CA 1
ATOM 1760 C C . GLU B 1 57 ? -6.641 -5.562 3.236 1 84 57 GLU B C 1
ATOM 1762 O O . GLU B 1 57 ? -5.461 -5.883 3.4 1 84 57 GLU B O 1
ATOM 1767 N N . GLU B 1 58 ? -7.277 -5.555 2.096 1 89.94 58 GLU B N 1
ATOM 1768 C CA . GLU B 1 58 ? -6.516 -5.77 0.867 1 89.94 58 GLU B CA 1
ATOM 1769 C C . GLU B 1 58 ? -6.91 -4.762 -0.21 1 89.94 58 GLU B C 1
ATOM 1771 O O . GLU B 1 58 ? -8.094 -4.441 -0.361 1 89.94 58 GLU B O 1
ATOM 1776 N N . LEU B 1 59 ? -5.922 -4.273 -0.856 1 90.88 59 LEU B N 1
ATOM 1777 C CA . LEU B 1 59 ? -6.102 -3.357 -1.977 1 90.88 59 LEU B CA 1
ATOM 1778 C C . LEU B 1 59 ? -5.168 -3.713 -3.127 1 90.88 59 LEU B C 1
ATOM 1780 O O . LEU B 1 59 ? -3.998 -4.031 -2.906 1 90.88 59 LEU B O 1
ATOM 1784 N N . GLU B 1 60 ? -5.785 -3.756 -4.285 1 94.12 60 GLU B N 1
ATOM 1785 C CA . GLU B 1 60 ? -4.996 -3.92 -5.5 1 94.12 60 GLU B CA 1
ATOM 1786 C C . GLU B 1 60 ? -5.395 -2.896 -6.562 1 94.12 60 GLU B C 1
ATOM 1788 O O . GLU B 1 60 ? -6.582 -2.666 -6.793 1 94.12 60 GLU B O 1
ATOM 1793 N N . PHE B 1 61 ? -4.398 -2.293 -7.203 1 92.88 61 PHE B N 1
ATOM 1794 C CA . PHE B 1 61 ? -4.719 -1.379 -8.289 1 92.88 61 PHE B CA 1
ATOM 1795 C C . PHE B 1 61 ? -3.598 -1.353 -9.32 1 92.88 61 PHE B C 1
ATOM 1797 O O . PHE B 1 61 ? -2.451 -1.682 -9.008 1 92.88 61 PHE B O 1
ATOM 1804 N N . PRO B 1 62 ? -3.953 -1.023 -10.555 1 95.56 62 PRO B N 1
ATOM 1805 C CA . PRO B 1 62 ? -2.963 -0.983 -11.641 1 95.56 62 PRO B CA 1
ATOM 1806 C C . PRO B 1 62 ? -1.964 0.161 -11.477 1 95.56 62 PRO B C 1
ATOM 1808 O O . PRO B 1 62 ? -2.254 1.149 -10.797 1 95.56 62 PRO B O 1
ATOM 1811 N N . LEU B 1 63 ? -0.87 -0.036 -12.023 1 96.25 63 LEU B N 1
ATOM 1812 C CA . LEU B 1 63 ? 0.19 0.962 -12.109 1 96.25 63 LEU B CA 1
ATOM 1813 C C . LEU B 1 63 ? 0.559 1.234 -13.57 1 96.25 63 LEU B C 1
ATOM 1815 O O . LEU B 1 63 ? 0.391 0.367 -14.43 1 96.25 63 LEU B O 1
ATOM 1819 N N . THR B 1 64 ? 1.075 2.443 -13.812 1 95.81 64 THR B N 1
ATOM 1820 C CA . THR B 1 64 ? 1.797 2.67 -15.062 1 95.81 64 THR B CA 1
ATOM 1821 C C . THR B 1 64 ? 3.18 2.027 -15.008 1 95.81 64 THR B C 1
ATOM 1823 O O . THR B 1 64 ? 3.666 1.673 -13.93 1 95.81 64 THR B O 1
ATOM 1826 N N . ARG B 1 65 ? 3.734 1.839 -16.172 1 97.44 65 ARG B N 1
ATOM 1827 C CA . ARG B 1 65 ? 5.094 1.309 -16.25 1 97.44 65 ARG B CA 1
ATOM 1828 C C . ARG B 1 65 ? 6.055 2.154 -15.422 1 97.44 65 ARG B C 1
ATOM 1830 O O . ARG B 1 65 ? 6.883 1.617 -14.68 1 97.44 65 ARG B O 1
ATOM 1837 N N . GLU B 1 66 ? 5.938 3.486 -15.523 1 96.81 66 GLU B N 1
ATOM 1838 C CA . GLU B 1 66 ? 6.82 4.41 -14.812 1 96.81 66 GLU B CA 1
ATOM 1839 C C . GLU B 1 66 ? 6.676 4.262 -13.305 1 96.81 66 GLU B C 1
ATOM 1841 O O . GLU B 1 66 ? 7.676 4.195 -12.578 1 96.81 66 GLU B O 1
ATOM 1846 N N . GLN B 1 67 ? 5.477 4.211 -12.828 1 95.81 67 GLN B N 1
ATOM 1847 C CA . GLN B 1 67 ? 5.215 4.008 -11.406 1 95.81 67 GLN B CA 1
ATOM 1848 C C . GLN B 1 67 ? 5.836 2.703 -10.914 1 95.81 67 GLN B C 1
ATOM 1850 O O . GLN B 1 67 ? 6.457 2.668 -9.852 1 95.81 67 GLN B O 1
ATOM 1855 N N . PHE B 1 68 ? 5.621 1.667 -11.75 1 97.75 68 PHE B N 1
ATOM 1856 C CA . PHE B 1 68 ? 6.141 0.349 -11.406 1 97.75 68 PHE B CA 1
ATOM 1857 C C . PHE B 1 68 ? 7.66 0.376 -11.297 1 97.75 68 PHE B C 1
ATOM 1859 O O . PHE B 1 68 ? 8.227 -0.073 -10.297 1 97.75 68 PHE B O 1
ATOM 1866 N N . GLU B 1 69 ? 8.305 0.902 -12.242 1 97.25 69 GLU B N 1
ATOM 1867 C CA . GLU B 1 69 ? 9.766 0.939 -12.289 1 97.25 69 GLU B CA 1
ATOM 1868 C C . GLU B 1 69 ? 10.328 1.752 -11.125 1 97.25 69 GLU B C 1
ATOM 1870 O O . GLU B 1 69 ? 11.336 1.374 -10.531 1 97.25 69 GLU B O 1
ATOM 1875 N N . ASN B 1 70 ? 9.727 2.844 -10.773 1 95.38 70 ASN B N 1
ATOM 1876 C CA . ASN B 1 70 ? 10.164 3.662 -9.648 1 95.38 70 ASN B CA 1
ATOM 1877 C C . ASN B 1 70 ? 10.039 2.908 -8.328 1 95.38 70 ASN B C 1
ATOM 1879 O O . ASN B 1 70 ? 10.961 2.926 -7.508 1 95.38 70 ASN B O 1
ATOM 1883 N N . LEU B 1 71 ? 8.938 2.252 -8.164 1 96.81 71 LEU B N 1
ATOM 1884 C CA . LEU B 1 71 ? 8.703 1.52 -6.922 1 96.81 71 LEU B CA 1
ATOM 1885 C C . LEU B 1 71 ? 9.609 0.3 -6.828 1 96.81 71 LEU B C 1
ATOM 1887 O O . LEU B 1 71 ? 10.008 -0.098 -5.734 1 96.81 71 LEU B O 1
ATOM 1891 N N . TRP B 1 72 ? 9.867 -0.234 -8.008 1 97.06 72 TRP B N 1
ATOM 1892 C CA . TRP B 1 72 ? 10.68 -1.442 -8.039 1 97.06 72 TRP B CA 1
ATOM 1893 C C . TRP B 1 72 ? 12.047 -1.189 -7.406 1 97.06 72 TRP B C 1
ATOM 1895 O O . TRP B 1 72 ? 12.672 -2.109 -6.871 1 97.06 72 TRP B O 1
ATOM 1905 N N . THR B 1 73 ? 12.523 0.053 -7.414 1 95.12 73 THR B N 1
ATOM 1906 C CA . THR B 1 73 ? 13.812 0.402 -6.832 1 95.12 73 THR B CA 1
ATOM 1907 C C . THR B 1 73 ? 13.797 0.191 -5.32 1 95.12 73 THR B C 1
ATOM 1909 O O . THR B 1 73 ? 14.852 0.149 -4.684 1 95.12 73 THR B O 1
ATOM 1912 N N . LYS B 1 74 ? 12.641 0.058 -4.727 1 94.69 74 LYS B N 1
ATOM 1913 C CA . LYS B 1 74 ? 12.5 -0.119 -3.283 1 94.69 74 LYS B CA 1
ATOM 1914 C C . LYS B 1 74 ? 12.438 -1.598 -2.914 1 94.69 74 LYS B C 1
ATOM 1916 O O . LYS B 1 74 ? 12.367 -1.945 -1.733 1 94.69 74 LYS B O 1
ATOM 1921 N N . VAL B 1 75 ? 12.328 -2.418 -3.957 1 94.81 75 VAL B N 1
ATOM 1922 C CA . VAL B 1 75 ? 12.32 -3.859 -3.732 1 94.81 75 VAL B CA 1
ATOM 1923 C C . VAL B 1 75 ? 13.742 -4.352 -3.484 1 94.81 75 VAL B C 1
ATOM 1925 O O . VAL B 1 75 ? 14.641 -4.098 -4.289 1 94.81 75 VAL B O 1
ATOM 1928 N N . ASP B 1 76 ? 13.969 -4.887 -2.361 1 86.31 76 ASP B N 1
ATOM 1929 C CA . ASP B 1 76 ? 15.281 -5.445 -2.068 1 86.31 76 ASP B CA 1
ATOM 1930 C C . ASP B 1 76 ? 15.508 -6.742 -2.842 1 86.31 76 ASP B C 1
ATOM 1932 O O . ASP B 1 76 ? 15.453 -6.754 -4.074 1 86.31 76 ASP B O 1
ATOM 1936 N N . SER B 1 77 ? 15.742 -7.887 -2.229 1 82.44 77 SER B N 1
ATOM 1937 C CA . SER B 1 77 ? 16.094 -9.141 -2.881 1 82.44 77 SER B CA 1
ATOM 1938 C C . SER B 1 77 ? 14.914 -10.102 -2.918 1 82.44 77 SER B C 1
ATOM 1940 O O . SER B 1 77 ? 15.008 -11.188 -3.496 1 82.44 77 SER B O 1
ATOM 1942 N N . ALA B 1 78 ? 13.836 -9.641 -2.475 1 88.69 78 ALA B N 1
ATOM 1943 C CA . ALA B 1 78 ? 12.664 -10.516 -2.439 1 88.69 78 ALA B CA 1
ATOM 1944 C C . ALA B 1 78 ? 11.906 -10.461 -3.76 1 88.69 78 ALA B C 1
ATOM 1946 O O . ALA B 1 78 ? 10.953 -9.688 -3.906 1 88.69 78 ALA B O 1
ATOM 1947 N N . THR B 1 79 ? 12.312 -11.25 -4.785 1 96.19 79 THR B N 1
ATOM 1948 C CA . THR B 1 79 ? 11.688 -11.242 -6.102 1 96.19 79 THR B CA 1
ATOM 1949 C C . THR B 1 79 ? 11.391 -12.672 -6.566 1 96.19 79 THR B C 1
ATOM 1951 O O . THR B 1 79 ? 12.094 -13.609 -6.195 1 96.19 79 THR B O 1
ATOM 1954 N N . ILE B 1 80 ? 10.375 -12.773 -7.352 1 97.31 80 ILE B N 1
ATOM 1955 C CA . ILE B 1 80 ? 9.969 -14.031 -7.969 1 97.31 80 ILE B CA 1
ATOM 1956 C C . ILE B 1 80 ? 9.773 -13.828 -9.469 1 97.31 80 ILE B C 1
ATOM 1958 O O . ILE B 1 80 ? 9.18 -12.836 -9.898 1 97.31 80 ILE B O 1
ATOM 1962 N N . TYR B 1 81 ? 10.305 -14.742 -10.203 1 98.31 81 TYR B N 1
ATOM 1963 C CA . TYR B 1 81 ? 10.039 -14.867 -11.633 1 98.31 81 TYR B CA 1
ATOM 1964 C C . TYR B 1 81 ? 9.336 -16.172 -11.945 1 98.31 81 TYR B C 1
ATOM 1966 O O . TYR B 1 81 ? 9.797 -17.25 -11.555 1 98.31 81 TYR B O 1
ATOM 1974 N N . LYS B 1 82 ? 8.234 -16.062 -12.656 1 98.75 82 LYS B N 1
ATOM 1975 C CA . LYS B 1 82 ? 7.523 -17.297 -12.93 1 98.75 82 LYS B CA 1
ATOM 1976 C C . LYS B 1 82 ? 6.633 -17.172 -14.156 1 98.75 82 LYS B C 1
ATOM 1978 O O . LYS B 1 82 ? 6.293 -16.062 -14.57 1 98.75 82 LYS B O 1
ATOM 1983 N N . THR B 1 83 ? 6.309 -18.266 -14.758 1 98.69 83 THR B N 1
ATOM 1984 C CA . THR B 1 83 ? 5.27 -18.406 -15.773 1 98.69 83 THR B CA 1
ATOM 1985 C C . THR B 1 83 ? 4.043 -19.109 -15.195 1 98.69 83 THR B C 1
ATOM 1987 O O . THR B 1 83 ? 4.156 -20.172 -14.57 1 98.69 83 THR B O 1
ATOM 1990 N N . ARG B 1 84 ? 2.926 -18.469 -15.359 1 98.75 84 ARG B N 1
ATOM 1991 C CA . ARG B 1 84 ? 1.69 -19.078 -14.883 1 98.75 84 ARG B CA 1
ATOM 1992 C C . ARG B 1 84 ? 0.851 -19.594 -16.047 1 98.75 84 ARG B C 1
ATOM 1994 O O . ARG B 1 84 ? 0.58 -18.844 -17 1 98.75 84 ARG B O 1
ATOM 2001 N N . TYR B 1 85 ? 0.429 -20.828 -15.961 1 98.62 85 TYR B N 1
ATOM 2002 C CA . TYR B 1 85 ? -0.501 -21.422 -16.906 1 98.62 85 TYR B CA 1
ATOM 2003 C C . TYR B 1 85 ? -1.873 -21.625 -16.281 1 98.62 85 TYR B C 1
ATOM 2005 O O . TYR B 1 85 ? -1.978 -22.047 -15.125 1 98.62 85 TYR B O 1
ATOM 2013 N N . ASN B 1 86 ? -2.875 -21.281 -17 1 98.25 86 ASN B N 1
ATOM 2014 C CA . ASN B 1 86 ? -4.242 -21.609 -16.609 1 98.25 86 ASN B CA 1
ATOM 2015 C C . ASN B 1 86 ? -4.73 -22.891 -17.25 1 98.25 86 ASN B C 1
ATOM 2017 O O . ASN B 1 86 ? -4.996 -22.922 -18.453 1 98.25 86 ASN B O 1
ATOM 2021 N N . ILE B 1 87 ? -4.855 -23.922 -16.453 1 97.69 87 ILE B N 1
ATOM 2022 C CA . ILE B 1 87 ? -5.211 -25.234 -16.969 1 97.69 87 ILE B CA 1
ATOM 2023 C C . ILE B 1 87 ? -6.621 -25.594 -16.516 1 97.69 87 ILE B C 1
ATOM 2025 O O . ILE B 1 87 ? -6.879 -25.734 -15.312 1 97.69 87 ILE B O 1
ATOM 2029 N N . PRO B 1 88 ? -7.539 -25.781 -17.406 1 96.69 88 PRO B N 1
ATOM 2030 C CA . PRO B 1 88 ? -8.898 -26.172 -17.016 1 96.69 88 PRO B CA 1
ATOM 2031 C C . PRO B 1 88 ? -8.953 -27.562 -16.375 1 96.69 88 PRO B C 1
ATOM 2033 O O . PRO B 1 88 ? -8.266 -28.484 -16.828 1 96.69 88 PRO B O 1
ATOM 2036 N N . LEU B 1 89 ? -9.672 -27.609 -15.305 1 95.31 89 LEU B N 1
ATOM 2037 C CA . LEU B 1 89 ? -9.969 -28.875 -14.641 1 95.31 89 LEU B CA 1
ATOM 2038 C C . LEU B 1 89 ? -11.445 -29.219 -14.773 1 95.31 89 LEU B C 1
ATOM 2040 O O . LEU B 1 89 ? -12.188 -28.547 -15.492 1 95.31 89 LEU B O 1
ATOM 2044 N N . GLU B 1 90 ? -11.734 -30.312 -14.148 1 89.62 90 GLU B N 1
ATOM 2045 C CA . GLU B 1 90 ? -13.148 -30.688 -14.117 1 89.62 90 GLU B CA 1
ATOM 2046 C C . GLU B 1 90 ? -13.961 -29.672 -13.305 1 89.62 90 GLU B C 1
ATOM 2048 O O . GLU B 1 90 ? -13.398 -28.891 -12.531 1 89.62 90 GLU B O 1
ATOM 2053 N N . ASP B 1 91 ? -15.312 -29.531 -13.547 1 87.88 91 ASP B N 1
ATOM 2054 C CA . ASP B 1 91 ? -16.266 -28.703 -12.797 1 87.88 91 ASP B CA 1
ATOM 2055 C C . ASP B 1 91 ? -15.938 -27.219 -12.938 1 87.88 91 ASP B C 1
ATOM 2057 O O . ASP B 1 91 ? -16.109 -26.453 -11.992 1 87.88 91 ASP B O 1
ATOM 2061 N N . ARG B 1 92 ? -15.367 -26.781 -13.945 1 91.06 92 ARG B N 1
ATOM 2062 C CA . ARG B 1 92 ? -15.117 -25.391 -14.312 1 91.06 92 ARG B CA 1
ATOM 2063 C C . ARG B 1 92 ? -14.062 -24.766 -13.406 1 91.06 92 ARG B C 1
ATOM 2065 O O . ARG B 1 92 ? -14.055 -23.547 -13.203 1 91.06 92 ARG B O 1
ATOM 2072 N N . LEU B 1 93 ? -13.359 -25.688 -12.82 1 95.62 93 LEU B N 1
ATOM 2073 C CA . LEU B 1 93 ? -12.234 -25.203 -12.016 1 95.62 93 LEU B CA 1
ATOM 2074 C C . LEU B 1 93 ? -11.031 -24.922 -12.898 1 95.62 93 LEU B C 1
ATOM 2076 O O . LEU B 1 93 ? -10.898 -25.469 -13.992 1 95.62 93 LEU B O 1
ATOM 2080 N N . ILE B 1 94 ? -10.258 -24.016 -12.469 1 97.06 94 ILE B N 1
ATOM 2081 C CA . ILE B 1 94 ? -9.016 -23.688 -13.156 1 97.06 94 ILE B CA 1
ATOM 2082 C C . ILE B 1 94 ? -7.832 -23.906 -12.219 1 97.06 94 ILE B C 1
ATOM 2084 O O . ILE B 1 94 ? -7.848 -23.438 -11.07 1 97.06 94 ILE B O 1
ATOM 2088 N N . ALA B 1 95 ? -6.863 -24.641 -12.727 1 97.69 95 ALA B N 1
ATOM 2089 C CA . ALA B 1 95 ? -5.586 -24.781 -12.023 1 97.69 95 ALA B CA 1
ATOM 2090 C C . ALA B 1 95 ? -4.586 -23.719 -12.492 1 97.69 95 ALA B C 1
ATOM 2092 O O . ALA B 1 95 ? -4.324 -23.594 -13.695 1 97.69 95 ALA B O 1
ATOM 2093 N N . GLU B 1 96 ? -4.074 -23 -11.586 1 98.38 96 GLU B N 1
ATOM 2094 C CA . GLU B 1 96 ? -2.986 -22.078 -11.875 1 98.38 96 GLU B CA 1
ATOM 2095 C C . GLU B 1 96 ? -1.629 -22.703 -11.578 1 98.38 96 GLU B C 1
ATOM 2097 O O . GLU B 1 96 ? -1.213 -22.781 -10.422 1 98.38 96 GLU B O 1
ATOM 2102 N N . LEU B 1 97 ? -1.025 -23.094 -12.664 1 98.69 97 LEU B N 1
ATOM 2103 C CA . LEU B 1 97 ? 0.292 -23.719 -12.555 1 98.69 97 LEU B CA 1
ATOM 2104 C C . LEU B 1 97 ? 1.395 -22.672 -12.656 1 98.69 97 LEU B C 1
ATOM 2106 O O . LEU B 1 97 ? 1.511 -21.984 -13.68 1 98.69 97 LEU B O 1
ATOM 2110 N N . ASP B 1 98 ? 2.191 -22.578 -11.617 1 98.75 98 ASP B N 1
ATOM 2111 C CA . ASP B 1 98 ? 3.33 -21.656 -11.594 1 98.75 98 ASP B CA 1
ATOM 2112 C C . ASP B 1 98 ? 4.645 -22.406 -11.789 1 98.75 98 ASP B C 1
ATOM 2114 O O . ASP B 1 98 ? 4.98 -23.297 -11 1 98.75 98 ASP B O 1
ATOM 2118 N N . ILE B 1 99 ? 5.34 -22.062 -12.828 1 98.56 99 ILE B N 1
ATOM 2119 C CA . ILE B 1 99 ? 6.703 -22.531 -13.078 1 98.56 99 ILE B CA 1
ATOM 2120 C C . ILE B 1 99 ? 7.691 -21.422 -12.734 1 98.56 99 ILE B C 1
ATOM 2122 O O . ILE B 1 99 ? 7.758 -20.406 -13.422 1 98.56 99 ILE B O 1
ATOM 2126 N N . TYR B 1 100 ? 8.461 -21.672 -11.688 1 98.38 100 TYR B N 1
ATOM 2127 C CA . TYR B 1 100 ? 9.359 -20.625 -11.195 1 98.38 100 TYR B CA 1
ATOM 2128 C C . TYR B 1 100 ? 10.68 -20.656 -11.953 1 98.38 100 TYR B C 1
ATOM 2130 O O . TYR B 1 100 ? 11.094 -21.688 -12.469 1 98.38 100 TYR B O 1
ATOM 2138 N N . HIS B 1 101 ? 11.336 -19.516 -12.078 1 98.19 101 HIS B N 1
ATOM 2139 C CA . HIS B 1 101 ? 12.586 -19.344 -12.812 1 98.19 101 HIS B CA 1
ATOM 2140 C C . HIS B 1 101 ? 13.672 -18.75 -11.914 1 98.19 101 HIS B C 1
ATOM 2142 O O . HIS B 1 101 ? 13.422 -18.422 -10.75 1 98.19 101 HIS B O 1
ATOM 2148 N N . GLY B 1 102 ? 14.93 -18.703 -12.477 1 96.31 102 GLY B N 1
ATOM 2149 C CA . GLY B 1 102 ? 16.031 -18.125 -11.734 1 96.31 102 GLY B CA 1
ATOM 2150 C C . GLY B 1 102 ? 16.438 -18.938 -10.516 1 96.31 102 GLY B C 1
ATOM 2151 O O . GLY B 1 102 ? 16.656 -20.141 -10.617 1 96.31 102 GLY B O 1
ATOM 2152 N N . ASP B 1 103 ? 16.484 -18.234 -9.312 1 94.44 103 ASP B N 1
ATOM 2153 C CA . ASP B 1 103 ? 16.938 -18.875 -8.078 1 94.44 103 ASP B CA 1
ATOM 2154 C C . ASP B 1 103 ? 15.945 -19.938 -7.617 1 94.44 103 ASP B C 1
ATOM 2156 O O . ASP B 1 103 ? 16.281 -20.781 -6.781 1 94.44 103 ASP B O 1
ATOM 2160 N N . LEU B 1 104 ? 14.789 -19.875 -8.203 1 97 104 LEU B N 1
ATOM 2161 C CA . LEU B 1 104 ? 13.75 -20.797 -7.773 1 97 104 LEU B CA 1
ATOM 2162 C C . LEU B 1 104 ? 13.5 -21.859 -8.836 1 97 104 LEU B C 1
ATOM 2164 O O . LEU B 1 104 ? 12.492 -22.578 -8.789 1 97 104 LEU B O 1
ATOM 2168 N N . GLU B 1 105 ? 14.406 -21.953 -9.766 1 96.75 105 GLU B N 1
ATOM 2169 C CA . GLU B 1 105 ? 14.281 -22.938 -10.844 1 96.75 105 GLU B CA 1
ATOM 2170 C C . GLU B 1 105 ? 14.055 -24.344 -10.289 1 96.75 105 GLU B C 1
ATOM 2172 O O . GLU B 1 105 ? 14.727 -24.75 -9.344 1 96.75 105 GLU B O 1
ATOM 2177 N N . GLY B 1 106 ? 13.094 -25 -10.93 1 96 106 GLY B N 1
ATOM 2178 C CA . GLY B 1 106 ? 12.781 -26.359 -10.508 1 96 106 GLY B CA 1
ATOM 2179 C C . GLY B 1 106 ? 11.57 -26.438 -9.602 1 96 106 GLY B C 1
ATOM 2180 O O . GLY B 1 106 ? 11.016 -27.516 -9.398 1 96 106 GLY B O 1
ATOM 2181 N N . LEU B 1 107 ? 11.211 -25.328 -9.016 1 97.56 107 LEU B N 1
ATOM 2182 C CA . LEU B 1 107 ? 10.008 -25.297 -8.188 1 97.56 107 LEU B CA 1
ATOM 2183 C C . LEU B 1 107 ? 8.758 -25.125 -9.047 1 97.56 107 LEU B C 1
ATOM 2185 O O . LEU B 1 107 ? 8.727 -24.281 -9.945 1 97.56 107 LEU B O 1
ATOM 2189 N N . PHE B 1 108 ? 7.797 -25.938 -8.797 1 98.31 108 PHE B N 1
ATOM 2190 C CA . PHE B 1 108 ? 6.484 -25.859 -9.422 1 98.31 108 PHE B CA 1
ATOM 2191 C C . PHE B 1 108 ? 5.379 -25.906 -8.367 1 98.31 108 PHE B C 1
ATOM 2193 O O . PHE B 1 108 ? 5.395 -26.766 -7.484 1 98.31 108 PHE B O 1
ATOM 2200 N N . THR B 1 109 ? 4.484 -25 -8.461 1 98.62 109 THR B N 1
ATOM 2201 C CA . THR B 1 109 ? 3.303 -25.047 -7.605 1 98.62 109 THR B CA 1
ATOM 2202 C C . THR B 1 109 ? 2.031 -24.938 -8.445 1 98.62 109 THR B C 1
ATOM 2204 O O . THR B 1 109 ? 2.07 -24.469 -9.578 1 98.62 109 THR B O 1
ATOM 2207 N N . VAL B 1 110 ? 0.958 -25.391 -7.898 1 98.62 110 VAL B N 1
ATOM 2208 C CA . VAL B 1 110 ? -0.338 -25.266 -8.562 1 98.62 110 VAL B CA 1
ATOM 2209 C C . VAL B 1 110 ? -1.413 -24.922 -7.531 1 98.62 110 VAL B C 1
ATOM 2211 O O . VAL B 1 110 ? -1.423 -25.469 -6.426 1 98.62 110 VAL B O 1
ATOM 2214 N N . GLU B 1 111 ? -2.182 -23.938 -7.875 1 98.44 111 GLU B N 1
ATOM 2215 C CA . GLU B 1 111 ? -3.244 -23.484 -6.984 1 98.44 111 GLU B CA 1
ATOM 2216 C C . GLU B 1 111 ? -4.613 -23.609 -7.648 1 98.44 111 GLU B C 1
ATOM 2218 O O . GLU B 1 111 ? -4.746 -23.422 -8.859 1 98.44 111 GLU B O 1
ATOM 2223 N N . VAL B 1 112 ? -5.609 -23.953 -6.852 1 97.81 112 VAL B N 1
ATOM 2224 C CA . VAL B 1 112 ? -7.004 -24 -7.285 1 97.81 112 VAL B CA 1
ATOM 2225 C C . VAL B 1 112 ? -7.867 -23.172 -6.34 1 97.81 112 VAL B C 1
ATOM 2227 O O . VAL B 1 112 ? -7.766 -23.297 -5.117 1 97.81 112 VAL B O 1
ATOM 2230 N N . GLU B 1 113 ? -8.594 -22.266 -6.887 1 96.44 113 GLU B N 1
ATOM 2231 C CA . GLU B 1 113 ? -9.531 -21.453 -6.105 1 96.44 113 GLU B CA 1
ATOM 2232 C C . GLU B 1 113 ? -10.953 -22.016 -6.203 1 96.44 113 GLU B C 1
ATOM 2234 O O . GLU B 1 113 ? -11.352 -22.531 -7.25 1 96.44 113 GLU B O 1
ATOM 2239 N N . PHE B 1 114 ? -11.703 -21.844 -5.098 1 95.94 114 PHE B N 1
ATOM 2240 C CA . PHE B 1 114 ? -13.039 -22.422 -5.035 1 95.94 114 PHE B CA 1
ATOM 2241 C C . PHE B 1 114 ? -14.078 -21.359 -4.691 1 95.94 114 PHE B C 1
ATOM 2243 O O . PHE B 1 114 ? -13.75 -20.344 -4.09 1 95.94 114 PHE B O 1
ATOM 2250 N N . LYS B 1 115 ? -15.281 -21.625 -5.09 1 91.44 115 LYS B N 1
ATOM 2251 C CA . LYS B 1 115 ? -16.375 -20.703 -4.824 1 91.44 115 LYS B CA 1
ATOM 2252 C C . LYS B 1 115 ? -16.875 -20.828 -3.391 1 91.44 115 LYS B C 1
ATOM 2254 O O . LYS B 1 115 ? -17.438 -19.891 -2.83 1 91.44 115 LYS B O 1
ATOM 2259 N N . SER B 1 116 ? -16.719 -22.078 -2.863 1 91.88 116 SER B N 1
ATOM 2260 C CA . SER B 1 116 ? -17.188 -22.344 -1.504 1 91.88 116 SER B CA 1
ATOM 2261 C C . SER B 1 116 ? -16.297 -23.359 -0.798 1 91.88 116 SER B C 1
ATOM 2263 O O . SER B 1 116 ? -15.523 -24.078 -1.446 1 91.88 116 SER B O 1
ATOM 2265 N N . GLU B 1 117 ? -16.406 -23.297 0.454 1 93.31 117 GLU B N 1
ATOM 2266 C CA . GLU B 1 117 ? -15.68 -24.297 1.235 1 93.31 117 GLU B CA 1
ATOM 2267 C C . GLU B 1 117 ? -16.109 -25.719 0.873 1 93.31 117 GLU B C 1
ATOM 2269 O O . GLU B 1 117 ? -15.273 -26.625 0.831 1 93.31 117 GLU B O 1
ATOM 2274 N N . LYS B 1 118 ? -17.375 -25.844 0.673 1 92.69 118 LYS B N 1
ATOM 2275 C CA . LYS B 1 118 ? -17.922 -27.141 0.296 1 92.69 118 LYS B CA 1
ATOM 2276 C C . LYS B 1 118 ? -17.281 -27.656 -0.988 1 92.69 118 LYS B C 1
ATOM 2278 O O . LYS B 1 118 ? -16.906 -28.828 -1.076 1 92.69 118 LYS B O 1
ATOM 2283 N N . ASP B 1 119 ? -17.094 -26.766 -1.932 1 93 119 ASP B N 1
ATOM 2284 C CA . ASP B 1 119 ? -16.469 -27.141 -3.197 1 93 119 ASP B CA 1
ATOM 2285 C C . ASP B 1 119 ? -15.016 -27.547 -2.986 1 93 119 ASP B C 1
ATOM 2287 O O . ASP B 1 119 ? -14.531 -28.484 -3.641 1 93 119 ASP B O 1
ATOM 2291 N N . SER B 1 120 ? -14.352 -26.859 -2.156 1 95.12 120 SER B N 1
ATOM 2292 C CA . SER B 1 120 ? -12.953 -27.172 -1.877 1 95.12 120 SER B CA 1
ATOM 2293 C C . SER B 1 120 ? -12.812 -28.547 -1.229 1 95.12 120 SER B C 1
ATOM 2295 O O . SER B 1 120 ? -11.867 -29.281 -1.535 1 95.12 120 SER B O 1
ATOM 2297 N N . GLU B 1 121 ? -13.711 -28.906 -0.387 1 94.19 121 GLU B N 1
ATOM 2298 C CA . GLU B 1 121 ? -13.664 -30.188 0.323 1 94.19 121 GLU B CA 1
ATOM 2299 C C . GLU B 1 121 ? -13.891 -31.359 -0.628 1 94.19 121 GLU B C 1
ATOM 2301 O O . GLU B 1 121 ? -13.367 -32.438 -0.413 1 94.19 121 GLU B O 1
ATOM 2306 N N . LYS B 1 122 ? -14.641 -31.141 -1.621 1 93.69 122 LYS B N 1
ATOM 2307 C CA . LYS B 1 122 ? -14.984 -32.188 -2.564 1 93.69 122 LYS B CA 1
ATOM 2308 C C . LYS B 1 122 ? -13.898 -32.375 -3.619 1 93.69 122 LYS B C 1
ATOM 2310 O O . LYS B 1 122 ? -13.891 -33.344 -4.355 1 93.69 122 LYS B O 1
ATOM 2315 N N . PHE B 1 123 ? -13.047 -31.5 -3.646 1 96.69 123 PHE B N 1
ATOM 2316 C CA . PHE B 1 123 ? -12.047 -31.484 -4.703 1 96.69 123 PHE B CA 1
ATOM 2317 C C . PHE B 1 123 ? -11.086 -32.656 -4.559 1 96.69 123 PHE B C 1
ATOM 2319 O O . PHE B 1 123 ? -10.523 -32.875 -3.484 1 96.69 123 PHE B O 1
ATOM 2326 N N . VAL B 1 124 ? -10.93 -33.406 -5.605 1 95.44 124 VAL B N 1
ATOM 2327 C CA . VAL B 1 124 ? -9.914 -34.469 -5.727 1 95.44 124 VAL B CA 1
ATOM 2328 C C . VAL B 1 124 ? -8.828 -34 -6.703 1 95.44 124 VAL B C 1
ATOM 2330 O O . VAL B 1 124 ? -9.078 -33.875 -7.902 1 95.44 124 VAL B O 1
ATOM 2333 N N . PRO B 1 125 ? -7.684 -33.781 -6.258 1 96.69 125 PRO B N 1
ATOM 2334 C CA . PRO B 1 125 ? -6.625 -33.312 -7.148 1 96.69 125 PRO B CA 1
ATOM 2335 C C . PRO B 1 125 ? -6.25 -34.344 -8.219 1 96.69 125 PRO B C 1
ATOM 2337 O O . PRO B 1 125 ? -6.242 -35.531 -7.953 1 96.69 125 PRO B O 1
ATOM 2340 N N . PRO B 1 126 ? -6.012 -33.875 -9.422 1 96.31 126 PRO B N 1
ATOM 2341 C CA . PRO B 1 126 ? -5.508 -34.781 -10.453 1 96.31 126 PRO B CA 1
ATOM 2342 C C . PRO B 1 126 ? -4.168 -35.406 -10.078 1 96.31 126 PRO B C 1
ATOM 2344 O O . PRO B 1 126 ? -3.51 -34.969 -9.141 1 96.31 126 PRO B O 1
ATOM 2347 N N . HIS B 1 127 ? -3.723 -36.375 -10.852 1 95.44 127 HIS B N 1
ATOM 2348 C CA . HIS B 1 127 ? -2.557 -37.219 -10.531 1 95.44 127 HIS B CA 1
ATOM 2349 C C . HIS B 1 127 ? -1.274 -36.375 -10.586 1 95.44 127 HIS B C 1
ATOM 2351 O O . HIS B 1 127 ? -0.284 -36.719 -9.938 1 95.44 127 HIS B O 1
ATOM 2357 N N . TRP B 1 128 ? -1.311 -35.281 -11.352 1 97.5 128 TRP B N 1
ATOM 2358 C CA . TRP B 1 128 ? -0.073 -34.531 -11.547 1 97.5 128 TRP B CA 1
ATOM 2359 C C . TRP B 1 128 ? 0.147 -33.531 -10.398 1 97.5 128 TRP B C 1
ATOM 2361 O O . TRP B 1 128 ? 1.203 -32.906 -10.305 1 97.5 128 TRP B O 1
ATOM 2371 N N . PHE B 1 129 ? -0.939 -33.406 -9.547 1 98.06 129 PHE B N 1
ATOM 2372 C CA . PHE B 1 129 ? -0.729 -32.656 -8.305 1 98.06 129 PHE B CA 1
ATOM 2373 C C . PHE B 1 129 ? 0.095 -33.5 -7.32 1 98.06 129 PHE B C 1
ATOM 2375 O O . PHE B 1 129 ? -0.084 -34.719 -7.219 1 98.06 129 PHE B O 1
ATOM 2382 N N . GLY B 1 130 ? 0.963 -32.812 -6.625 1 97.88 130 GLY B N 1
ATOM 2383 C CA . GLY B 1 130 ? 1.786 -33.469 -5.621 1 97.88 130 GLY B CA 1
ATOM 2384 C C . GLY B 1 130 ? 1.366 -33.156 -4.199 1 97.88 130 GLY B C 1
ATOM 2385 O O . GLY B 1 130 ? 0.177 -33.188 -3.875 1 97.88 130 GLY B O 1
ATOM 2386 N N . LYS B 1 131 ? 2.291 -32.938 -3.338 1 97.56 131 LYS B N 1
ATOM 2387 C CA . LYS B 1 131 ? 2.08 -32.688 -1.913 1 97.56 131 LYS B CA 1
ATOM 2388 C C . LYS B 1 131 ? 1.2 -31.469 -1.691 1 97.56 131 LYS B C 1
ATOM 2390 O O . LYS B 1 131 ? 1.42 -30.422 -2.305 1 97.56 131 LYS B O 1
ATOM 2395 N N . ASP B 1 132 ? 0.208 -31.562 -0.813 1 97.94 132 ASP B N 1
ATOM 2396 C CA . ASP B 1 132 ? -0.618 -30.438 -0.386 1 97.94 132 ASP B CA 1
ATOM 2397 C C . ASP B 1 132 ? 0.156 -29.516 0.551 1 97.94 132 ASP B C 1
ATOM 2399 O O . ASP B 1 132 ? 0.569 -29.938 1.637 1 97.94 132 ASP B O 1
ATOM 2403 N N . VAL B 1 133 ? 0.323 -28.312 0.095 1 97.94 133 VAL B N 1
ATOM 2404 C CA . VAL B 1 133 ? 1.08 -27.359 0.908 1 97.94 133 VAL B CA 1
ATOM 2405 C C . VAL B 1 133 ? 0.214 -26.141 1.224 1 97.94 133 VAL B C 1
ATOM 2407 O O . VAL B 1 133 ? 0.731 -25.047 1.433 1 97.94 133 VAL B O 1
ATOM 2410 N N . THR B 1 134 ? -1.093 -26.281 1.256 1 96.75 134 THR B N 1
ATOM 2411 C CA . THR B 1 134 ? -2.068 -25.203 1.463 1 96.75 134 THR B CA 1
ATOM 2412 C C . THR B 1 134 ? -1.772 -24.453 2.752 1 96.75 134 THR B C 1
ATOM 2414 O O . THR B 1 134 ? -1.886 -23.219 2.795 1 96.75 134 THR B O 1
ATOM 2417 N N . HIS B 1 135 ? -1.381 -25.156 3.738 1 95.81 135 HIS B N 1
ATOM 2418 C CA . HIS B 1 135 ? -1.22 -24.531 5.047 1 95.81 135 HIS B CA 1
ATOM 2419 C C . HIS B 1 135 ? 0.252 -24.438 5.434 1 95.81 135 HIS B C 1
ATOM 2421 O O . HIS B 1 135 ? 0.579 -24.156 6.59 1 95.81 135 HIS B O 1
ATOM 2427 N N . ASP B 1 136 ? 1.152 -24.703 4.492 1 96.44 136 ASP B N 1
ATOM 2428 C CA . ASP B 1 136 ? 2.588 -24.547 4.703 1 96.44 136 ASP B CA 1
ATOM 2429 C C . ASP B 1 136 ? 3.061 -23.156 4.281 1 96.44 136 ASP B C 1
ATOM 2431 O O . ASP B 1 136 ? 3.309 -22.906 3.1 1 96.44 136 ASP B O 1
ATOM 2435 N N . SER B 1 137 ? 3.225 -22.297 5.223 1 95.38 137 SER B N 1
ATOM 2436 C CA . SER B 1 137 ? 3.52 -20.891 4.969 1 95.38 137 SER B CA 1
ATOM 2437 C C . SER B 1 137 ? 4.836 -20.734 4.215 1 95.38 137 SER B C 1
ATOM 2439 O O . SER B 1 137 ? 5.07 -19.703 3.586 1 95.38 137 SER B O 1
ATOM 2441 N N . ARG B 1 138 ? 5.734 -21.828 4.195 1 96.44 138 ARG B N 1
ATOM 2442 C CA . ARG B 1 138 ? 7.012 -21.766 3.49 1 96.44 138 ARG B CA 1
ATOM 2443 C C . ARG B 1 138 ? 6.805 -21.641 1.985 1 96.44 138 ARG B C 1
ATOM 2445 O O . ARG B 1 138 ? 7.688 -21.172 1.267 1 96.44 138 ARG B O 1
ATOM 2452 N N . TYR B 1 139 ? 5.555 -21.969 1.561 1 97.31 139 TYR B N 1
ATOM 2453 C CA . TYR B 1 139 ? 5.328 -22.016 0.12 1 97.31 139 TYR B CA 1
ATOM 2454 C C . TYR B 1 139 ? 4.516 -20.812 -0.342 1 97.31 139 TYR B C 1
ATOM 2456 O O . TYR B 1 139 ? 4.141 -20.719 -1.514 1 97.31 139 TYR B O 1
ATOM 2464 N N . LYS B 1 140 ? 4.25 -19.891 0.611 1 95.81 140 LYS B N 1
ATOM 2465 C CA . LYS B 1 140 ? 3.701 -18.609 0.18 1 95.81 140 LYS B CA 1
ATOM 2466 C C . LYS B 1 140 ? 4.699 -17.844 -0.687 1 95.81 140 LYS B C 1
ATOM 2468 O O . LYS B 1 140 ? 5.898 -17.828 -0.399 1 95.81 140 LYS B O 1
ATOM 2473 N N . ASN B 1 141 ? 4.191 -17.156 -1.694 1 96.56 141 ASN B N 1
ATOM 2474 C CA . ASN B 1 141 ? 5.086 -16.453 -2.609 1 96.56 141 ASN B CA 1
ATOM 2475 C C . ASN B 1 141 ? 5.969 -15.453 -1.871 1 96.56 141 ASN B C 1
ATOM 2477 O O . ASN B 1 141 ? 7.141 -15.281 -2.207 1 96.56 141 ASN B O 1
ATOM 2481 N N . SER B 1 142 ? 5.387 -14.75 -0.879 1 95 142 SER B N 1
ATOM 2482 C CA . SER B 1 142 ? 6.172 -13.789 -0.111 1 95 142 SER B CA 1
ATOM 2483 C C . SER B 1 142 ? 7.34 -14.469 0.598 1 95 142 SER B C 1
ATOM 2485 O O . SER B 1 142 ? 8.461 -13.953 0.598 1 95 142 SER B O 1
ATOM 2487 N N . ASN B 1 143 ? 7.094 -15.68 1.155 1 95.44 143 ASN B N 1
ATOM 2488 C CA . ASN B 1 143 ? 8.141 -16.406 1.871 1 95.44 143 ASN B CA 1
ATOM 2489 C C . ASN B 1 143 ? 9.156 -17 0.912 1 95.44 143 ASN B C 1
ATOM 2491 O O . ASN B 1 143 ? 10.359 -16.969 1.176 1 95.44 143 ASN B O 1
ATOM 2495 N N . ILE B 1 144 ? 8.688 -17.547 -0.2 1 96.56 144 ILE B N 1
ATOM 2496 C CA . ILE B 1 144 ? 9.594 -18.109 -1.196 1 96.56 144 ILE B CA 1
ATOM 2497 C C . ILE B 1 144 ? 10.5 -17.016 -1.744 1 96.56 144 ILE B C 1
ATOM 2499 O O . ILE B 1 144 ? 11.68 -17.25 -2.016 1 96.56 144 ILE B O 1
ATOM 2503 N N . ALA B 1 145 ? 9.953 -15.828 -1.9 1 95.62 145 ALA B N 1
ATOM 2504 C CA . ALA B 1 145 ? 10.711 -14.695 -2.43 1 95.62 145 ALA B CA 1
ATOM 2505 C C . ALA B 1 145 ? 11.844 -14.312 -1.485 1 95.62 145 ALA B C 1
ATOM 2507 O O . ALA B 1 145 ? 12.93 -13.914 -1.931 1 95.62 145 ALA B O 1
ATOM 2508 N N . VAL B 1 146 ? 11.57 -14.445 -0.185 1 93.88 146 VAL B N 1
ATOM 2509 C CA . VAL B 1 146 ? 12.516 -13.961 0.818 1 93.88 146 VAL B CA 1
ATOM 2510 C C . VAL B 1 146 ? 13.492 -15.078 1.188 1 93.88 146 VAL B C 1
ATOM 2512 O O . VAL B 1 146 ? 14.695 -14.852 1.304 1 93.88 146 VAL B O 1
ATOM 2515 N N . TYR B 1 147 ? 12.969 -16.328 1.263 1 94.06 147 TYR B N 1
ATOM 2516 C CA . TYR B 1 147 ? 13.758 -17.375 1.897 1 94.06 147 TYR B CA 1
ATOM 2517 C C . TYR B 1 147 ? 14.18 -18.438 0.884 1 94.06 147 TYR B C 1
ATOM 2519 O O . TYR B 1 147 ? 15.016 -19.297 1.18 1 94.06 147 TYR B O 1
ATOM 2527 N N . GLY B 1 148 ? 13.617 -18.391 -0.294 1 94.81 148 GLY B N 1
ATOM 2528 C CA . GLY B 1 148 ? 13.93 -19.391 -1.303 1 94.81 148 GLY B CA 1
ATOM 2529 C C . GLY B 1 148 ? 13.094 -20.641 -1.168 1 94.81 148 GLY B C 1
ATOM 2530 O O . GLY B 1 148 ? 12.086 -20.656 -0.454 1 94.81 148 GLY B O 1
ATOM 2531 N N . VAL B 1 149 ? 13.469 -21.594 -1.943 1 94.38 149 VAL B N 1
ATOM 2532 C CA . VAL B 1 149 ? 12.727 -22.859 -1.993 1 94.38 149 VAL B CA 1
ATOM 2533 C C . VAL B 1 149 ? 12.812 -23.562 -0.64 1 94.38 149 VAL B C 1
ATOM 2535 O O . VAL B 1 149 ? 13.898 -23.734 -0.088 1 94.38 149 VAL B O 1
ATOM 2538 N N . PRO B 1 150 ? 11.602 -23.875 -0.155 1 92.88 150 PRO B N 1
ATOM 2539 C CA . PRO B 1 150 ? 11.625 -24.609 1.114 1 92.88 150 PRO B CA 1
ATOM 2540 C C . PRO B 1 150 ? 12.391 -25.922 1.023 1 92.88 150 PRO B C 1
ATOM 2542 O O . PRO B 1 150 ? 12.336 -26.609 -0.001 1 92.88 150 PRO B O 1
ATOM 2545 N N . LYS B 1 151 ? 13.32 -26.062 2.029 1 83.12 151 LYS B N 1
ATOM 2546 C CA . LYS B 1 151 ? 14.047 -27.328 2.117 1 83.12 151 LYS B CA 1
ATOM 2547 C C . LYS B 1 151 ? 13.18 -28.422 2.73 1 83.12 151 LYS B C 1
ATOM 2549 O O . LYS B 1 151 ? 12.383 -28.156 3.633 1 83.12 151 LYS B O 1
ATOM 2554 N N . GLU B 1 152 ? 13.055 -29.625 2.018 1 66.69 152 GLU B N 1
ATOM 2555 C CA . GLU B 1 152 ? 12.328 -30.766 2.562 1 66.69 152 GLU B CA 1
ATOM 2556 C C . GLU B 1 152 ? 12.852 -31.141 3.945 1 66.69 152 GLU B C 1
ATOM 2558 O O . GLU B 1 152 ? 14.023 -30.906 4.254 1 66.69 152 GLU B O 1
#

Organism: NCBI:txid1450156

Nearest PDB structures (foldseek):
  2fbl-assembly1_B  TM=8.117E-01  e=5.273E-16  Nitrosomonas europaea
  3typ-assembly1_B  TM=8.192E-01  e=9.661E-16  Nitrosomonas europaea
  3typ-assembly1_A  TM=8.170E-01  e=2.462E-15  Nitrosomonas europaea
  2fbl-assembly1_A  TM=8.222E-01  e=2.904E-15  Nitrosomonas europaea
  6yp4-assembly1_A-2  TM=6.634E-01  e=1.719E-06  Hippeastrum hybrid cultivar

pLDDT: mean 93.91, std 8.12, range [52.81, 98.81]

=== Feature glossary ===
Legend for the data blocks above and below:

— What the protein is —

Sequence gives the chain of amino acids in standard one-letter code (A=alanine, C=cysteine, …, Y=tyrosine), read N→C. It is the only feature that is directly encoded by the gene; all structural features are derived from the folded form of this sequence.

The annotation block draws on four external resources. InterPro: which protein families and domains the sequence belongs to. GO: standardized terms for what the protein does, what process it participates in, and where in the cell it acts. CATH: which structural fold it has in the CATH hierarchy. Organism: the species of origin.

— Where its atoms are —

Atomic coordinates in PDBx/mmCIF format — the same representation the Protein Data Bank distributes. Each line of the _atom_site loop places one backbone atom in Cartesian space (units: ångströms, origin: arbitrary).

Six rendered views show the 3D structure from the faces of a cube — i.e. along ±x, ±y, ±z. Rendering representation is drawn randomly per protein from cartoon (secondary-structure ribbons), sticks (backbone bonds), or molecular surface; coloring is either N→C rainbow (blue at the N-terminus through red at the C-terminus) or one color per chain.

— Local backbone conformation —

DSSP 8-state secondary structure assigns each residue one of H (α-helix), G (3₁₀-helix), I (π-helix), E (extended β-strand), B (isolated β-bridge), T (hydrogen-bonded turn), S (bend), or '-' (coil). The assignment is computed from backbone hydrogen-bond geometry via the Kabsch–Sander algorithm.

P-SEA three-state annotation labels each residue as helix, strand, or coil based purely on the geometry of the Cα trace. It serves as a fallback when the full backbone (and thus DSSP) is unavailable.

φ (phi) and ψ (psi) are the two rotatable backbone dihedrals per residue: φ is the C(i-1)–N–Cα–C torsion, ψ is the N–Cα–C–N(i+1) torsion, both in degrees on (−180°, 180°]. α-helical residues cluster near (−60°, −45°); β-strand residues near (−120°, +130°). A Ramachandran plot is simply a scatter of (φ, ψ) for every residue.

— Global shape and packing —

Radius of gyration (Rg) is the root-mean-square distance of Cα atoms from their centroid — a single number for overall size and compactness. A globular domain of N residues has Rg ≈ 2.2·N^0.38 Å; an extended or disordered chain has a much larger Rg. The Cα contact count is the number of residue pairs whose Cα atoms are within 8 Å and are more than four positions apart in sequence — a standard proxy for tertiary packing density. The bounding box is the smallest axis-aligned box enclosing all Cα atoms.

Accessible surface area quantifies burial. A residue with SASA near zero is packed into the hydrophobic core; one with SASA >100 Å² sits on the surface. Computed here via the Shrake–Rupley numerical algorithm with a 1.4 Å probe.

The contact map is a binary N×N matrix image: pixel (i, j) is dark where Cα_i and Cα_j are within 8 Å and |i−j|>4. Because the |i−j|>4 filter removes local helical contacts, off-diagonal stripes parallel to the main diagonal indicate parallel β-sheets; stripes perpendicular to it indicate antiparallel β-sheets. The Ramachandran plot scatters every residue's (φ, ψ) pair against the sterically allowed regions. The PAE heatmap renders the predicted-aligned-error matrix.

— Structural neighborhood —

A 3Di character summarizes, for each residue, the relative orientation of the Cα frame of its nearest spatial neighbor. Because it encodes fold topology rather than chemistry, 3Di alignments detect remote structural similarity that sequence alignment misses.

Structural nearest 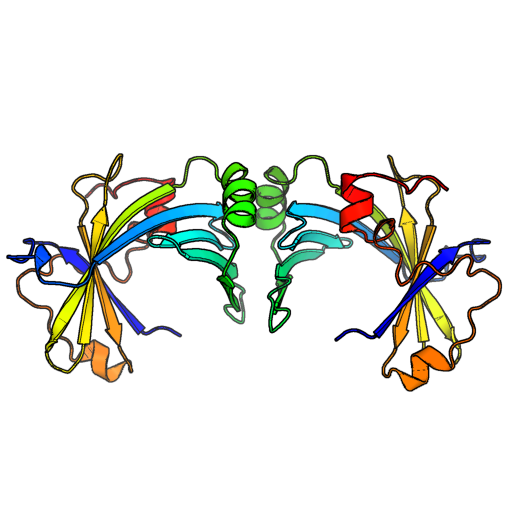neighbors (via Foldseek easy-search vs the PDB). Reported per hit: target PDB id, E-value, and alignment TM-score. A TM-score above ~0.5 is the conventional threshold for 'same fold'.

— Confidence and disorder —

For AlphaFold models, the B-factor field carries pLDDT — the model's own estimate of local accuracy on a 0–100 scale. Regions with pLDDT<50 should be treated as essentially unmodeled; they often correspond to intrinsically disordered segments.

B-factor (Debye–Waller factor) reflects atomic displacement in the crystal lattice. It is an experimental observable (units Å²), not a prediction; low values mean the atom is pinned down, high values mean it moves or is heterogeneous across the crystal.

Predicted Aligned Error (PAE) is an AlphaFold confidence matrix: entry (i, j) is the expected error in the position of residue j, in ångströms, when the prediction is superimposed on the true structure at residue i. Low PAE within a block of residues means that block is internally rigid and well-predicted; high PAE between two blocks means their relative placement is uncertain even if each block individually is confident.